Protein AF-A0AAN5B066-F1 (afdb_monomer_lite)

pLDDT: mean 84.06, std 12.88, range [42.62, 96.75]

Structure (mmCIF, N/CA/C/O backbone):
data_AF-A0AAN5B066-F1
#
_entry.id   AF-A0AAN5B066-F1
#
loop_
_atom_site.group_PDB
_atom_site.id
_atom_site.type_symbol
_atom_site.label_atom_id
_atom_site.label_alt_id
_atom_site.label_comp_id
_atom_site.label_asym_id
_atom_site.label_entity_id
_atom_site.label_seq_id
_atom_site.pdbx_PDB_ins_code
_atom_site.Cartn_x
_atom_site.Cartn_y
_atom_site.Cartn_z
_atom_site.occupancy
_atom_site.B_iso_or_equiv
_atom_site.auth_seq_id
_atom_site.auth_comp_id
_atom_site.auth_asym_id
_atom_site.auth_atom_id
_atom_site.pdbx_PDB_model_num
ATOM 1 N N . MET A 1 1 ? -11.998 13.578 -17.457 1.00 47.53 1 MET A N 1
ATOM 2 C CA . MET A 1 1 ? -11.838 12.558 -16.395 1.00 47.53 1 MET A CA 1
ATOM 3 C C . MET A 1 1 ? -11.576 11.208 -17.055 1.00 47.53 1 MET A C 1
ATOM 5 O O . MET A 1 1 ? -12.287 10.872 -17.991 1.00 47.53 1 MET A O 1
ATOM 9 N N . SER A 1 2 ? -10.516 10.494 -16.657 1.00 60.69 2 SER A N 1
ATOM 10 C CA . SER A 1 2 ? -10.121 9.201 -17.251 1.00 60.69 2 SER A CA 1
ATOM 11 C C . SER A 1 2 ? -11.214 8.137 -17.069 1.00 60.69 2 SER A C 1
ATOM 13 O O . SER A 1 2 ? -11.797 8.060 -15.990 1.00 60.69 2 SER A O 1
ATOM 15 N N . ARG A 1 3 ? -11.440 7.274 -18.077 1.00 55.03 3 ARG A N 1
ATOM 16 C CA . ARG A 1 3 ? -12.376 6.125 -18.011 1.00 55.03 3 ARG A CA 1
ATOM 17 C C . ARG A 1 3 ? -12.111 5.200 -16.813 1.00 55.03 3 ARG A C 1
ATOM 19 O O . ARG A 1 3 ? -13.031 4.562 -16.320 1.00 55.03 3 ARG A O 1
ATOM 26 N N . ILE A 1 4 ? -10.870 5.173 -16.328 1.00 58.59 4 ILE A N 1
ATOM 27 C CA . ILE A 1 4 ? -10.450 4.424 -15.137 1.00 58.59 4 ILE A CA 1
ATOM 28 C C . ILE A 1 4 ? -11.107 5.001 -13.879 1.00 58.59 4 ILE A C 1
ATOM 30 O O . ILE A 1 4 ? -11.608 4.251 -13.050 1.00 58.59 4 ILE A O 1
ATOM 34 N N . ARG A 1 5 ? -11.160 6.334 -13.760 1.00 58.31 5 ARG A N 1
ATOM 35 C CA . ARG A 1 5 ? -11.772 7.010 -12.609 1.00 58.31 5 ARG A CA 1
ATOM 36 C C . ARG A 1 5 ? -13.286 6.795 -12.593 1.00 58.31 5 ARG A C 1
ATOM 38 O O . ARG A 1 5 ? -13.826 6.417 -11.568 1.00 58.31 5 ARG A O 1
ATOM 45 N N . THR A 1 6 ? -13.924 6.860 -13.762 1.00 56.31 6 THR A N 1
ATOM 46 C CA . THR A 1 6 ? -15.354 6.547 -13.924 1.00 56.31 6 THR A CA 1
ATOM 47 C C . THR A 1 6 ? -15.695 5.094 -13.569 1.00 56.31 6 THR A C 1
ATOM 49 O O . THR A 1 6 ? -16.742 4.845 -12.989 1.00 56.31 6 THR A O 1
ATOM 52 N N . ALA A 1 7 ? -14.822 4.125 -13.871 1.00 54.59 7 ALA A N 1
ATOM 53 C CA . ALA A 1 7 ? -15.015 2.730 -13.463 1.00 54.59 7 ALA A CA 1
ATOM 54 C C . ALA A 1 7 ? -14.886 2.537 -11.937 1.00 54.59 7 ALA A C 1
ATOM 56 O O . ALA A 1 7 ? -15.605 1.731 -11.348 1.00 54.59 7 ALA A O 1
ATOM 57 N N . MET A 1 8 ? -14.023 3.306 -11.270 1.00 58.69 8 MET A N 1
ATOM 58 C CA . MET A 1 8 ? -13.937 3.286 -9.805 1.00 58.69 8 MET A CA 1
ATOM 59 C C . MET A 1 8 ? -15.157 3.908 -9.129 1.00 58.69 8 MET A C 1
ATOM 61 O O . MET A 1 8 ? -15.599 3.392 -8.106 1.00 58.69 8 MET A O 1
ATOM 65 N N . ASP A 1 9 ? -15.741 4.952 -9.724 1.00 62.19 9 ASP A N 1
ATOM 66 C CA . ASP A 1 9 ? -16.987 5.558 -9.233 1.00 62.19 9 ASP A CA 1
ATOM 67 C C . ASP A 1 9 ? -18.163 4.557 -9.273 1.00 62.19 9 ASP A C 1
ATOM 69 O O . ASP A 1 9 ? -19.153 4.727 -8.566 1.00 62.19 9 ASP A O 1
ATOM 73 N N . THR A 1 10 ? -18.039 3.472 -10.054 1.00 63.84 10 THR A N 1
ATOM 74 C CA . THR A 1 10 ? -18.997 2.350 -10.086 1.00 63.84 10 THR A CA 1
ATOM 75 C C . THR A 1 10 ? -18.704 1.235 -9.071 1.00 63.84 10 THR A C 1
ATOM 77 O O . THR A 1 10 ? -19.389 0.215 -9.074 1.00 63.84 10 THR A O 1
ATOM 80 N N . GLY A 1 11 ? -17.708 1.406 -8.191 1.00 68.88 11 GLY A N 1
ATOM 81 C CA . GLY A 1 11 ? -17.389 0.457 -7.116 1.00 68.88 11 GLY A CA 1
ATOM 82 C C . GLY A 1 11 ? -16.582 -0.769 -7.554 1.00 68.88 11 GLY A C 1
ATOM 83 O O . GLY A 1 11 ? -16.574 -1.781 -6.855 1.00 68.88 11 GLY A O 1
ATOM 84 N N . ILE A 1 12 ? -15.910 -0.711 -8.707 1.00 81.56 12 ILE A N 1
ATOM 85 C CA . ILE A 1 12 ? -15.018 -1.789 -9.149 1.00 81.56 12 ILE A CA 1
ATOM 86 C C . ILE A 1 12 ? -13.730 -1.745 -8.324 1.00 81.56 12 ILE A C 1
ATOM 88 O O . ILE A 1 12 ? -13.085 -0.703 -8.216 1.00 81.56 12 ILE A O 1
ATOM 92 N N . ASP A 1 13 ? -13.332 -2.901 -7.791 1.00 86.75 13 ASP A N 1
ATOM 93 C CA . ASP A 1 13 ? -12.096 -3.042 -7.022 1.00 86.75 13 ASP A CA 1
ATOM 94 C C . ASP A 1 13 ? -10.862 -2.640 -7.865 1.00 86.75 13 ASP A C 1
ATOM 96 O O . ASP A 1 13 ? -10.642 -3.208 -8.948 1.00 86.75 13 ASP A O 1
ATOM 100 N N . PRO A 1 14 ? -10.028 -1.702 -7.374 1.00 90.50 14 PRO A N 1
ATOM 101 C CA . PRO A 1 14 ? -8.850 -1.211 -8.083 1.00 90.50 14 PRO A CA 1
ATOM 102 C C . PRO A 1 14 ? -7.822 -2.301 -8.412 1.00 90.50 14 PRO A C 1
ATOM 104 O O . PRO A 1 14 ? -7.145 -2.192 -9.436 1.00 90.50 14 PRO A O 1
ATOM 107 N N . ILE A 1 15 ? -7.731 -3.377 -7.623 1.00 90.69 15 ILE A N 1
ATOM 108 C CA . ILE A 1 15 ? -6.853 -4.520 -7.912 1.00 90.69 15 ILE A CA 1
ATOM 109 C C . ILE A 1 15 ? -7.276 -5.203 -9.215 1.00 90.69 15 ILE A C 1
ATOM 111 O O . ILE A 1 15 ? -6.422 -5.547 -10.030 1.00 90.69 15 ILE A O 1
ATOM 115 N N . HIS A 1 16 ? -8.578 -5.379 -9.465 1.00 90.12 16 HIS A N 1
ATOM 116 C CA . HIS A 1 16 ? -9.057 -6.001 -10.708 1.00 90.12 16 HIS A CA 1
ATOM 117 C C . HIS A 1 16 ? -8.779 -5.121 -11.931 1.00 90.12 16 HIS A C 1
ATOM 119 O O . HIS A 1 16 ? -8.390 -5.618 -12.995 1.00 90.12 16 HIS A O 1
ATOM 125 N N . VAL A 1 17 ? -8.937 -3.805 -11.777 1.00 89.19 17 VAL A N 1
ATOM 126 C CA . VAL A 1 17 ? -8.621 -2.826 -12.824 1.00 89.19 17 VAL A CA 1
ATOM 127 C C . VAL A 1 17 ? -7.127 -2.861 -13.150 1.00 89.19 17 VAL A C 1
ATOM 129 O O . VAL A 1 17 ? -6.751 -3.018 -14.313 1.00 89.19 17 VAL A O 1
ATOM 132 N N . ALA A 1 18 ? -6.273 -2.796 -12.128 1.00 91.75 18 ALA A N 1
ATOM 133 C CA . ALA A 1 18 ? -4.826 -2.875 -12.285 1.00 91.75 18 ALA A CA 1
ATOM 134 C C . ALA A 1 18 ? -4.377 -4.219 -12.869 1.00 91.75 18 ALA A C 1
ATOM 136 O O . ALA A 1 18 ? -3.517 -4.252 -13.749 1.00 91.75 18 ALA A O 1
ATOM 137 N N . GLN A 1 19 ? -4.994 -5.329 -12.455 1.00 93.25 19 GLN A N 1
ATOM 138 C CA . GLN A 1 19 ? -4.710 -6.645 -13.022 1.00 93.25 19 GLN A CA 1
ATOM 139 C C . GLN A 1 19 ? -5.021 -6.690 -14.518 1.00 93.25 19 GLN A C 1
ATOM 141 O O . GLN A 1 19 ? -4.232 -7.231 -15.290 1.00 93.25 19 GLN A O 1
ATOM 146 N N . SER A 1 20 ? -6.125 -6.078 -14.945 1.00 92.50 20 SER A N 1
ATOM 147 C CA . SER A 1 20 ? -6.482 -5.986 -16.363 1.00 92.50 20 SER A CA 1
ATOM 148 C C . SER A 1 20 ? -5.447 -5.176 -17.153 1.00 92.50 20 SER A C 1
ATOM 150 O O . SER A 1 20 ? -5.024 -5.600 -18.229 1.00 92.50 20 SER A O 1
ATOM 152 N N . MET A 1 21 ? -4.966 -4.057 -16.598 1.00 93.19 21 MET A N 1
ATOM 153 C CA . MET A 1 21 ? -3.893 -3.254 -17.203 1.00 93.19 21 MET A CA 1
ATOM 154 C C . MET A 1 21 ? -2.569 -4.017 -17.283 1.00 93.19 21 MET A C 1
ATOM 156 O O . MET A 1 21 ? -1.922 -4.014 -18.328 1.00 93.19 21 MET A O 1
ATOM 160 N N . ARG A 1 22 ? -2.177 -4.710 -16.205 1.00 93.88 22 ARG A N 1
ATOM 161 C CA . ARG A 1 22 ? -0.977 -5.557 -16.180 1.00 93.88 22 ARG A CA 1
ATOM 162 C C . ARG A 1 22 ? -1.060 -6.661 -17.220 1.00 93.88 22 ARG A C 1
ATOM 164 O O . ARG A 1 22 ? -0.109 -6.842 -17.967 1.00 93.88 22 ARG A O 1
ATOM 171 N N . ASN A 1 23 ? -2.190 -7.360 -17.300 1.00 95.25 23 ASN A N 1
ATOM 172 C CA . ASN A 1 23 ? -2.401 -8.424 -18.279 1.00 95.25 23 ASN A CA 1
ATOM 173 C C . ASN A 1 23 ? -2.284 -7.893 -19.711 1.00 95.25 23 ASN A C 1
ATOM 175 O O . ASN A 1 23 ? -1.669 -8.548 -20.549 1.00 95.25 23 ASN A O 1
ATOM 179 N N . ALA A 1 24 ? -2.814 -6.696 -19.982 1.00 95.06 24 ALA A N 1
ATOM 180 C CA . ALA A 1 24 ? -2.619 -6.041 -21.267 1.00 95.06 24 ALA A CA 1
ATOM 181 C C . ALA A 1 24 ? -1.126 -5.782 -21.522 1.00 95.06 24 ALA A C 1
ATOM 183 O O . ALA A 1 24 ? -0.595 -6.284 -22.506 1.00 95.06 24 ALA A O 1
ATOM 184 N N . LEU A 1 25 ? -0.412 -5.096 -20.622 1.00 94.50 25 LEU A N 1
ATOM 185 C CA . LEU A 1 25 ? 1.026 -4.848 -20.806 1.00 94.50 25 LEU A CA 1
ATOM 186 C C . LEU A 1 25 ? 1.823 -6.142 -21.012 1.00 94.50 25 LEU A C 1
ATOM 188 O O . LEU A 1 25 ? 2.638 -6.209 -21.925 1.00 94.50 25 LEU A O 1
ATOM 192 N N . VAL A 1 26 ? 1.527 -7.189 -20.240 1.00 94.38 26 VAL A N 1
ATOM 193 C CA . VAL A 1 26 ? 2.162 -8.505 -20.382 1.00 94.38 26 VAL A CA 1
ATOM 194 C C . VAL A 1 26 ? 1.850 -9.151 -21.730 1.00 94.38 26 VAL A C 1
ATOM 196 O O . VAL A 1 26 ? 2.731 -9.755 -22.333 1.00 94.38 26 VAL A O 1
ATOM 199 N N . SER A 1 27 ? 0.631 -9.009 -22.243 1.00 96.00 27 SER A N 1
ATOM 200 C CA . SER A 1 27 ? 0.267 -9.541 -23.559 1.00 96.00 27 SER A CA 1
ATOM 201 C C . SER A 1 27 ? 1.001 -8.843 -24.705 1.00 96.00 27 SER A C 1
ATOM 203 O O . SER A 1 27 ? 1.302 -9.492 -25.702 1.00 96.00 27 SER A O 1
ATOM 205 N N . TRP A 1 28 ? 1.252 -7.537 -24.598 1.00 94.25 28 TRP A N 1
ATOM 206 C CA . TRP A 1 28 ? 1.904 -6.757 -25.657 1.00 94.25 28 TRP A CA 1
ATOM 207 C C . TRP A 1 28 ? 3.430 -6.798 -25.562 1.00 94.25 28 TRP A C 1
ATOM 209 O O . TRP A 1 28 ? 4.116 -6.865 -26.579 1.00 94.25 28 TRP A O 1
ATOM 219 N N . PHE A 1 29 ? 3.960 -6.761 -24.341 1.00 92.75 29 PHE A N 1
ATOM 220 C CA . PHE A 1 29 ? 5.378 -6.543 -24.078 1.00 92.75 29 PHE A CA 1
ATOM 221 C C . PHE A 1 29 ? 6.016 -7.641 -23.222 1.00 92.75 29 PHE A C 1
ATOM 223 O O . PHE A 1 29 ? 7.218 -7.612 -23.005 1.00 92.75 29 PHE A O 1
ATOM 230 N N . GLY A 1 30 ? 5.282 -8.653 -22.772 1.00 91.25 30 GLY A N 1
ATOM 231 C CA . GLY A 1 30 ? 5.824 -9.707 -21.914 1.00 91.25 30 GLY A CA 1
ATOM 232 C C . GLY A 1 30 ? 5.949 -9.299 -20.444 1.00 91.25 30 GLY A C 1
ATOM 233 O O . GLY A 1 30 ? 5.496 -8.241 -20.016 1.00 91.25 30 GLY A O 1
ATOM 234 N N . GLN A 1 31 ? 6.522 -10.193 -19.638 1.00 90.94 31 GLN A N 1
ATOM 235 C CA . GLN A 1 31 ? 6.610 -9.999 -18.188 1.00 90.94 31 GLN A CA 1
ATOM 236 C C . GLN A 1 31 ? 7.489 -8.789 -17.817 1.00 90.94 31 GLN A C 1
ATOM 238 O O . GLN A 1 31 ? 8.491 -8.544 -18.496 1.00 90.94 31 GLN A O 1
ATOM 243 N N . PRO A 1 32 ? 7.182 -8.071 -16.717 1.00 87.62 32 PRO A N 1
ATOM 244 C CA . PRO A 1 32 ? 8.060 -7.025 -16.198 1.00 87.62 32 PRO A CA 1
ATOM 245 C C . PRO A 1 32 ? 9.502 -7.531 -16.052 1.00 87.62 32 PRO A C 1
ATOM 247 O O . PRO A 1 32 ? 9.728 -8.662 -15.621 1.00 87.62 32 PRO A O 1
ATOM 250 N N . GLY A 1 33 ? 10.482 -6.708 -16.429 1.00 85.81 33 GLY A N 1
ATOM 251 C CA . GLY A 1 33 ? 11.902 -7.063 -16.355 1.00 85.81 33 GLY A CA 1
ATOM 252 C C . GLY A 1 33 ? 12.427 -8.007 -17.448 1.00 85.81 33 GLY A C 1
ATOM 253 O O . GLY A 1 33 ? 13.645 -8.109 -17.593 1.00 85.81 33 GLY A O 1
ATOM 254 N N . ILE A 1 34 ? 11.576 -8.633 -18.277 1.00 89.06 34 ILE A N 1
ATOM 255 C CA . ILE A 1 34 ? 12.044 -9.553 -19.335 1.00 89.06 34 ILE A CA 1
ATOM 256 C C . ILE A 1 34 ? 12.977 -8.852 -20.334 1.00 89.06 34 ILE A C 1
ATOM 258 O O . ILE A 1 34 ? 13.965 -9.426 -20.786 1.00 89.06 34 ILE A O 1
ATOM 262 N N . TRP A 1 35 ? 12.696 -7.589 -20.662 1.00 88.94 35 TRP A N 1
ATOM 263 C CA . TRP A 1 35 ? 13.519 -6.807 -21.584 1.00 88.94 35 TRP A CA 1
ATOM 264 C C . TRP A 1 35 ? 14.803 -6.306 -20.940 1.00 88.94 35 TRP A C 1
ATOM 266 O O . TRP A 1 35 ? 15.828 -6.290 -21.609 1.00 88.94 35 TRP A O 1
ATOM 276 N N . ALA A 1 36 ? 14.785 -5.987 -19.642 1.00 87.31 36 ALA A N 1
ATOM 277 C CA . ALA A 1 36 ? 16.001 -5.649 -18.906 1.00 87.31 36 ALA A CA 1
ATOM 278 C C . ALA A 1 36 ? 16.967 -6.840 -18.887 1.00 87.31 36 ALA A C 1
ATOM 280 O O . ALA A 1 36 ? 18.144 -6.685 -19.202 1.00 87.31 36 ALA A O 1
ATOM 281 N N . GLN A 1 37 ? 16.447 -8.047 -18.640 1.00 89.50 37 GLN A N 1
ATOM 282 C CA . GLN A 1 37 ? 17.226 -9.281 -18.724 1.00 89.50 37 GLN A CA 1
ATOM 283 C C . GLN A 1 37 ? 17.804 -9.502 -20.131 1.00 89.50 37 GLN A C 1
ATOM 285 O O . GLN A 1 37 ? 18.978 -9.834 -20.273 1.00 89.50 37 GLN A O 1
ATOM 290 N N . ARG A 1 38 ? 16.998 -9.302 -21.181 1.00 87.69 38 ARG A N 1
ATOM 291 C CA . ARG A 1 38 ? 17.452 -9.443 -22.576 1.00 87.69 38 ARG A CA 1
ATOM 292 C C . ARG A 1 38 ? 18.483 -8.386 -22.972 1.00 87.69 38 ARG A C 1
ATOM 294 O O . ARG A 1 38 ? 19.422 -8.718 -23.686 1.00 87.69 38 ARG A O 1
ATOM 301 N N . SER A 1 39 ? 18.335 -7.149 -22.497 1.00 86.62 39 SER A N 1
ATOM 302 C CA . SER A 1 39 ? 19.315 -6.078 -22.704 1.00 86.62 39 SER A CA 1
ATOM 303 C C . SER A 1 39 ? 20.643 -6.441 -22.047 1.00 86.62 39 SER A C 1
ATOM 305 O O . SER A 1 39 ? 21.672 -6.416 -22.706 1.00 86.62 39 SER A O 1
ATOM 307 N N . GLN A 1 40 ? 20.614 -6.902 -20.794 1.00 88.19 40 GLN A N 1
ATOM 308 C CA . GLN A 1 40 ? 21.814 -7.359 -20.096 1.00 88.19 40 GLN A CA 1
ATOM 309 C C . GLN A 1 40 ? 22.484 -8.542 -20.811 1.00 88.19 40 GLN A C 1
ATOM 311 O O . GLN A 1 40 ? 23.709 -8.604 -20.904 1.00 88.19 40 GLN A O 1
ATOM 316 N N . GLN A 1 41 ? 21.690 -9.478 -21.341 1.00 88.69 41 GLN A N 1
ATOM 317 C CA . GLN A 1 41 ? 22.213 -10.575 -22.151 1.00 88.69 41 GLN A CA 1
ATOM 318 C C . GLN A 1 41 ? 22.925 -10.046 -23.402 1.00 88.69 41 GLN A C 1
ATOM 320 O O . GLN A 1 41 ? 24.048 -10.467 -23.669 1.00 88.69 41 GLN A O 1
ATOM 325 N N . LEU A 1 42 ? 22.313 -9.108 -24.131 1.00 85.56 42 LEU A N 1
ATOM 326 C CA . LEU A 1 42 ? 22.923 -8.467 -25.297 1.00 85.56 42 LEU A CA 1
ATOM 327 C C . LEU A 1 42 ? 24.228 -7.737 -24.939 1.00 85.56 42 LEU A C 1
ATOM 329 O O . LEU A 1 42 ? 25.207 -7.851 -25.674 1.00 85.56 42 LEU A O 1
ATOM 333 N N . ASP A 1 43 ? 24.272 -7.049 -23.798 1.00 84.62 43 ASP A N 1
ATOM 334 C CA . ASP A 1 43 ? 25.462 -6.332 -23.323 1.00 84.62 43 ASP A CA 1
ATOM 335 C C . ASP A 1 43 ? 26.614 -7.277 -22.953 1.00 84.62 43 ASP A C 1
ATOM 337 O O . ASP A 1 43 ? 27.780 -6.908 -23.070 1.00 84.62 43 ASP A O 1
ATOM 341 N N . SER A 1 44 ? 26.298 -8.510 -22.545 1.00 87.44 44 SER A N 1
ATOM 342 C CA . SER A 1 44 ? 27.290 -9.546 -22.225 1.00 87.44 44 SER A CA 1
ATOM 343 C C . SER A 1 44 ? 27.843 -10.302 -23.438 1.00 87.44 44 SER A C 1
ATOM 345 O O . SER A 1 44 ? 28.770 -11.101 -23.290 1.00 87.44 44 SER A O 1
ATOM 347 N N . MET A 1 45 ? 27.285 -10.092 -24.633 1.00 87.56 45 MET A N 1
ATOM 348 C CA . MET A 1 45 ? 27.761 -10.752 -25.848 1.00 87.56 45 MET A CA 1
ATOM 349 C C . MET A 1 45 ? 29.067 -10.113 -26.336 1.00 87.56 45 MET A C 1
ATOM 351 O O . MET A 1 45 ? 29.211 -8.893 -26.352 1.00 87.56 45 MET A O 1
ATOM 355 N N . ALA A 1 46 ? 30.003 -10.946 -26.796 1.00 85.50 46 ALA A N 1
ATOM 356 C CA . ALA A 1 46 ? 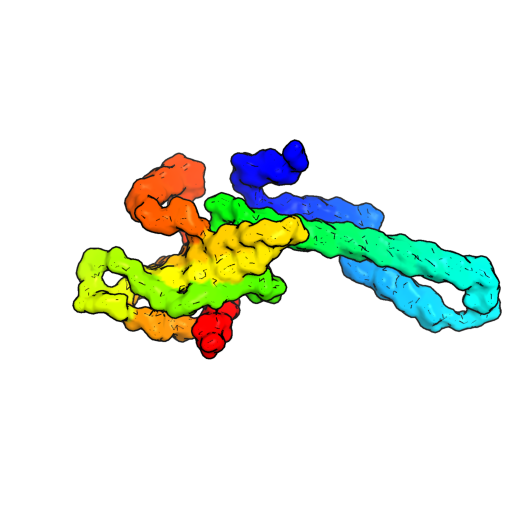31.282 -10.520 -27.360 1.00 85.50 46 ALA A CA 1
ATOM 357 C C . ALA A 1 46 ? 31.474 -11.073 -28.780 1.00 85.50 46 ALA A C 1
ATOM 359 O O . ALA A 1 46 ? 30.886 -12.091 -29.147 1.00 85.50 46 ALA A O 1
ATOM 360 N N . GLY A 1 47 ? 32.320 -10.410 -29.570 1.00 84.19 47 GLY A N 1
ATOM 361 C CA . GLY A 1 47 ? 32.719 -10.850 -30.906 1.00 84.19 47 GLY A CA 1
ATOM 362 C C . GLY A 1 47 ? 32.792 -9.701 -31.919 1.00 84.19 47 GLY A C 1
ATOM 363 O O . GLY A 1 47 ? 32.278 -8.620 -31.641 1.00 84.19 47 GLY A O 1
ATOM 364 N N . PRO A 1 48 ? 33.370 -9.935 -33.112 1.00 79.44 48 PRO A N 1
ATOM 365 C CA . PRO A 1 48 ? 33.653 -8.881 -34.095 1.00 79.44 48 PRO A CA 1
ATOM 366 C C . PRO A 1 48 ? 32.410 -8.091 -34.523 1.00 79.44 48 PRO A C 1
ATOM 368 O O . PRO A 1 48 ? 32.465 -6.878 -34.675 1.00 79.44 48 PRO A O 1
ATOM 371 N N . VAL A 1 49 ? 31.266 -8.773 -34.643 1.00 80.56 49 VAL A N 1
ATOM 372 C CA . VAL A 1 49 ? 29.976 -8.150 -34.978 1.00 80.56 49 VAL A CA 1
ATOM 373 C C . VAL A 1 49 ? 29.534 -7.170 -33.885 1.00 80.56 49 VAL A C 1
ATOM 375 O O . VAL A 1 49 ? 29.013 -6.107 -34.191 1.00 80.56 49 VAL A O 1
ATOM 378 N N . MET A 1 50 ? 29.782 -7.479 -32.606 1.00 82.88 50 MET A N 1
ATOM 379 C CA . MET A 1 50 ? 29.387 -6.628 -31.472 1.00 82.88 50 MET A CA 1
ATOM 380 C C . MET A 1 50 ? 30.213 -5.336 -31.365 1.00 82.88 50 MET A C 1
ATOM 382 O O . MET A 1 50 ? 29.800 -4.408 -30.664 1.00 82.88 50 MET A O 1
ATOM 386 N N . GLU A 1 51 ? 31.362 -5.271 -32.042 1.00 83.06 51 GLU A N 1
ATOM 387 C CA . GLU A 1 51 ? 32.240 -4.095 -32.101 1.00 83.06 51 GLU A CA 1
ATOM 388 C C . GLU A 1 51 ? 31.882 -3.148 -33.260 1.00 83.06 51 GLU A C 1
ATOM 390 O O . GLU A 1 51 ? 32.405 -2.036 -33.338 1.00 83.06 51 GLU A O 1
ATOM 395 N N . GLU A 1 52 ? 30.955 -3.540 -34.143 1.00 88.44 52 GLU A N 1
ATOM 396 C CA . GLU A 1 52 ? 30.501 -2.679 -35.232 1.00 88.44 52 GLU A CA 1
ATOM 397 C C . GLU A 1 52 ? 29.712 -1.457 -34.706 1.00 88.44 52 GLU A C 1
ATOM 399 O O . GLU A 1 52 ? 28.851 -1.593 -33.828 1.00 88.44 52 GLU A O 1
ATOM 404 N N . PRO A 1 53 ? 29.904 -0.248 -35.278 1.00 87.38 53 PRO A N 1
ATOM 405 C CA . PRO A 1 53 ? 29.150 0.948 -34.878 1.00 87.38 53 PRO A CA 1
ATOM 406 C C . PRO A 1 53 ? 27.623 0.802 -35.001 1.00 87.38 53 PRO A C 1
ATOM 408 O O . PRO A 1 53 ? 26.866 1.401 -34.236 1.00 87.38 53 PRO A O 1
ATOM 411 N N . SER A 1 54 ? 27.160 -0.012 -35.954 1.00 88.06 54 SER A N 1
ATOM 412 C CA . SER A 1 54 ? 25.750 -0.383 -36.139 1.00 88.06 54 SER A CA 1
ATOM 413 C C . SER A 1 54 ? 25.182 -1.110 -34.913 1.00 88.06 54 SER A C 1
ATOM 415 O O . SER A 1 54 ? 24.058 -0.825 -34.493 1.00 88.06 54 SER A O 1
ATOM 417 N N . MET A 1 55 ? 25.971 -1.994 -34.298 1.00 87.25 55 MET A N 1
ATOM 418 C CA . MET A 1 55 ? 25.592 -2.755 -33.107 1.00 87.25 55 MET A CA 1
ATOM 419 C C . MET A 1 55 ? 25.611 -1.912 -31.836 1.00 87.25 55 MET A C 1
ATOM 421 O O . MET A 1 55 ? 24.784 -2.132 -30.951 1.00 87.25 55 MET A O 1
ATOM 425 N N . ALA A 1 56 ? 26.498 -0.918 -31.743 1.00 85.38 56 ALA A N 1
ATOM 426 C CA . ALA A 1 56 ? 26.442 0.072 -30.667 1.00 85.38 56 ALA A CA 1
ATOM 427 C C . ALA A 1 56 ? 25.100 0.826 -30.682 1.00 85.38 56 ALA A C 1
ATOM 429 O O . ALA A 1 56 ? 24.384 0.829 -29.685 1.00 85.38 56 ALA A O 1
ATOM 430 N N . ARG A 1 57 ? 24.693 1.344 -31.849 1.00 87.69 57 ARG A N 1
ATOM 431 C CA . ARG A 1 57 ? 23.407 2.041 -32.001 1.00 87.69 57 ARG A CA 1
ATOM 432 C C . ARG A 1 57 ? 22.202 1.147 -31.694 1.00 87.69 57 ARG A C 1
ATOM 434 O O . ARG A 1 57 ? 21.255 1.595 -31.056 1.00 87.69 57 ARG A O 1
ATOM 441 N N . LEU A 1 58 ? 22.228 -0.113 -32.132 1.00 88.12 58 LEU A N 1
ATOM 442 C CA . LEU A 1 58 ? 21.142 -1.052 -31.847 1.00 88.12 58 LEU A CA 1
ATOM 443 C C . LEU A 1 58 ? 21.009 -1.338 -30.342 1.00 88.12 58 LEU A C 1
ATOM 445 O O . LEU A 1 58 ? 19.887 -1.439 -29.849 1.00 88.12 58 LEU A O 1
ATOM 449 N N . ARG A 1 59 ? 22.126 -1.451 -29.610 1.00 87.75 59 ARG A N 1
ATOM 450 C CA . ARG A 1 59 ? 22.111 -1.609 -28.146 1.00 87.75 59 ARG A CA 1
ATOM 451 C C . ARG A 1 59 ? 21.4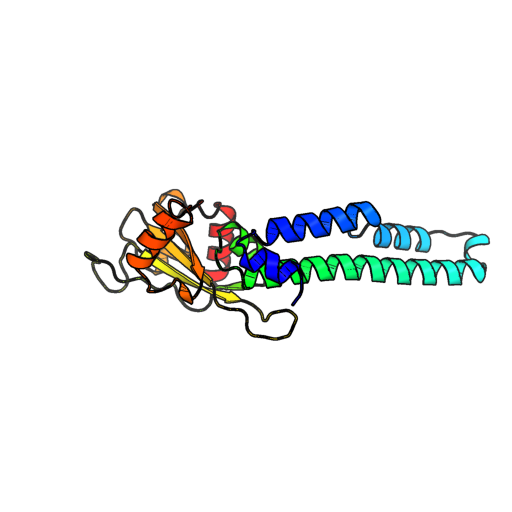65 -0.413 -27.461 1.00 87.75 59 ARG A C 1
ATOM 453 O O . ARG A 1 59 ? 20.581 -0.615 -26.633 1.00 87.75 59 ARG A O 1
ATOM 460 N N . ASP A 1 60 ? 21.825 0.800 -27.869 1.00 89.06 60 ASP A N 1
ATOM 461 C CA . ASP A 1 60 ? 21.220 2.024 -27.335 1.00 89.06 60 ASP A CA 1
ATOM 462 C C . ASP A 1 60 ? 19.705 2.068 -27.598 1.00 89.06 60 ASP A C 1
ATOM 464 O O . ASP A 1 60 ? 18.916 2.327 -26.684 1.00 89.06 60 ASP A O 1
ATOM 468 N N . ASP A 1 61 ? 19.274 1.733 -28.819 1.00 90.38 61 ASP A N 1
ATOM 469 C CA . ASP A 1 61 ? 17.854 1.674 -29.186 1.00 90.38 61 ASP A CA 1
ATOM 470 C C . ASP A 1 61 ? 17.092 0.624 -28.351 1.00 90.38 61 ASP A C 1
ATOM 472 O O . ASP A 1 61 ? 15.964 0.864 -27.901 1.00 90.38 61 ASP A O 1
ATOM 476 N N . VAL A 1 62 ? 17.692 -0.550 -28.117 1.00 90.00 62 VAL A N 1
ATOM 477 C CA . VAL A 1 62 ? 17.115 -1.615 -27.279 1.00 90.00 62 VAL A CA 1
ATOM 478 C C . VAL A 1 62 ? 17.035 -1.183 -25.817 1.00 90.00 62 VAL A C 1
ATOM 480 O O . VAL A 1 62 ? 15.993 -1.390 -25.187 1.00 90.00 62 VAL A O 1
ATOM 483 N N . ALA A 1 63 ? 18.082 -0.556 -25.283 1.00 88.62 63 ALA A N 1
ATOM 484 C CA . ALA A 1 63 ? 18.112 -0.051 -23.915 1.00 88.62 63 ALA A CA 1
ATOM 485 C C . ALA A 1 63 ? 17.032 1.020 -23.698 1.00 88.62 63 ALA A C 1
ATOM 487 O O . ALA A 1 63 ? 16.258 0.938 -22.741 1.00 88.62 63 ALA A O 1
ATOM 488 N N . GLN A 1 64 ? 16.895 1.969 -24.631 1.00 91.50 64 GLN A N 1
ATOM 489 C CA . GLN A 1 64 ? 15.866 3.008 -24.570 1.00 91.50 64 GLN A CA 1
ATOM 490 C C . GLN A 1 64 ? 14.452 2.412 -24.589 1.00 91.50 64 GLN A C 1
ATOM 492 O O . GLN A 1 64 ? 13.606 2.779 -23.770 1.00 91.50 64 GLN A O 1
ATOM 497 N N . ARG A 1 65 ? 14.181 1.464 -25.494 1.00 91.12 65 ARG A N 1
ATOM 498 C CA . ARG A 1 65 ? 12.869 0.800 -25.580 1.00 91.12 65 ARG A CA 1
ATOM 499 C C . ARG A 1 65 ? 12.567 -0.032 -24.339 1.00 91.12 65 ARG A C 1
ATOM 501 O O . ARG A 1 65 ? 11.441 -0.010 -23.851 1.00 91.12 65 ARG A O 1
ATOM 508 N N . THR A 1 66 ? 13.571 -0.724 -23.811 1.00 91.81 66 THR A N 1
ATOM 509 C CA . THR A 1 66 ? 13.470 -1.497 -22.569 1.00 91.81 66 THR A CA 1
ATOM 510 C C . THR A 1 66 ? 13.089 -0.600 -21.396 1.00 91.81 66 THR A C 1
ATOM 512 O O . THR A 1 66 ? 12.149 -0.917 -20.665 1.00 91.81 66 THR A O 1
ATOM 515 N N . ALA A 1 67 ? 13.756 0.548 -21.254 1.00 91.19 67 ALA A N 1
ATOM 516 C CA . ALA A 1 67 ? 13.437 1.532 -20.225 1.00 91.19 67 ALA A CA 1
ATOM 517 C C . ALA A 1 67 ? 12.008 2.081 -20.380 1.00 91.19 67 ALA A C 1
ATOM 519 O O . ALA A 1 67 ? 11.280 2.180 -19.394 1.00 91.19 67 ALA A O 1
ATOM 520 N N . ALA A 1 68 ? 11.572 2.368 -21.610 1.00 92.88 68 ALA A N 1
ATOM 521 C CA . ALA A 1 68 ? 10.214 2.841 -21.877 1.00 92.88 68 ALA A CA 1
ATOM 522 C C . ALA A 1 68 ? 9.139 1.800 -21.508 1.00 92.88 68 ALA A C 1
ATOM 524 O O . ALA A 1 68 ? 8.129 2.148 -20.899 1.00 92.88 68 ALA A O 1
ATOM 525 N N . VAL A 1 69 ? 9.356 0.519 -21.827 1.00 93.62 69 VAL A N 1
ATOM 526 C CA . VAL A 1 69 ? 8.434 -0.564 -21.440 1.00 93.62 69 VAL A CA 1
ATOM 527 C C . VAL A 1 69 ? 8.389 -0.732 -19.922 1.00 93.62 69 VAL A C 1
ATOM 529 O O . VAL A 1 69 ? 7.305 -0.870 -19.355 1.00 93.62 69 VAL A O 1
ATOM 532 N N . GLN A 1 70 ? 9.539 -0.679 -19.244 1.00 92.31 70 GLN A N 1
ATOM 533 C CA . GLN A 1 70 ? 9.579 -0.757 -17.784 1.00 92.31 70 GLN A CA 1
ATOM 534 C C . GLN A 1 70 ? 8.822 0.414 -17.139 1.00 92.31 70 GLN A C 1
ATOM 536 O O . GLN A 1 70 ? 8.006 0.189 -16.247 1.00 92.31 70 GLN A O 1
ATOM 541 N N . ALA A 1 71 ? 8.991 1.633 -17.660 1.00 93.88 71 ALA A N 1
ATOM 542 C CA . ALA A 1 71 ? 8.270 2.810 -17.182 1.00 93.88 71 ALA A CA 1
ATOM 543 C C . ALA A 1 71 ? 6.739 2.657 -17.285 1.00 93.88 71 ALA A C 1
ATOM 545 O O . ALA A 1 71 ? 6.020 3.125 -16.405 1.00 93.88 71 ALA A O 1
ATOM 546 N N . LEU A 1 72 ? 6.222 1.957 -18.304 1.00 94.88 72 LEU A N 1
ATOM 547 C CA . LEU A 1 72 ? 4.787 1.658 -18.411 1.00 94.88 72 LEU A CA 1
ATOM 548 C C . LEU A 1 72 ? 4.308 0.701 -17.311 1.00 94.88 72 LEU A C 1
ATOM 550 O O . LEU A 1 72 ? 3.240 0.911 -16.732 1.00 94.88 72 LEU A O 1
ATOM 554 N N . HIS A 1 73 ? 5.084 -0.342 -17.000 1.00 94.00 73 HIS A N 1
ATOM 555 C CA . HIS A 1 73 ? 4.762 -1.245 -15.892 1.00 94.00 73 HIS A CA 1
ATOM 556 C C . HIS A 1 73 ? 4.775 -0.515 -14.547 1.00 94.00 73 HIS A C 1
ATOM 558 O O . HIS A 1 73 ? 3.858 -0.696 -13.741 1.00 94.00 73 HIS A O 1
ATOM 564 N N . ASP A 1 74 ? 5.771 0.342 -14.331 1.00 93.06 74 ASP A N 1
ATOM 565 C CA . ASP A 1 74 ? 5.890 1.146 -13.117 1.00 93.06 74 ASP A CA 1
ATOM 566 C C . ASP A 1 74 ? 4.729 2.143 -13.002 1.00 93.06 74 ASP A C 1
ATOM 568 O O . ASP A 1 74 ? 4.140 2.289 -11.931 1.00 93.06 74 ASP A O 1
ATOM 572 N N . GLN A 1 75 ? 4.311 2.750 -14.116 1.00 94.56 75 GLN A N 1
ATOM 573 C CA . GLN A 1 75 ? 3.148 3.633 -14.156 1.00 94.56 75 GLN A CA 1
ATOM 574 C C . GLN A 1 75 ? 1.853 2.899 -13.784 1.00 94.56 75 GLN A C 1
ATOM 576 O O . GLN A 1 75 ? 1.065 3.423 -12.998 1.00 94.56 75 GLN A O 1
ATOM 581 N N . VAL A 1 76 ? 1.623 1.683 -14.293 1.00 93.69 76 VAL A N 1
ATOM 582 C CA . VAL A 1 76 ? 0.448 0.880 -13.904 1.00 93.69 76 VAL A CA 1
ATOM 583 C C . VAL A 1 76 ? 0.475 0.548 -12.414 1.00 93.69 76 VAL A C 1
ATOM 585 O O . VAL A 1 76 ? -0.561 0.640 -11.758 1.00 93.69 76 VAL A O 1
ATOM 588 N N . ARG A 1 77 ? 1.646 0.216 -11.859 1.00 92.94 77 ARG A N 1
ATOM 589 C CA . ARG A 1 77 ? 1.808 -0.022 -10.418 1.00 92.94 77 ARG A CA 1
ATOM 590 C C . ARG A 1 77 ? 1.514 1.232 -9.592 1.00 92.94 77 ARG A C 1
ATOM 592 O O . ARG A 1 77 ? 0.856 1.138 -8.560 1.00 92.94 77 ARG A O 1
ATOM 599 N N . GLN A 1 78 ? 1.980 2.396 -10.037 1.00 94.12 78 GLN A N 1
ATOM 600 C CA . GLN A 1 78 ? 1.715 3.659 -9.352 1.00 94.12 78 GLN A CA 1
ATOM 601 C C . GLN A 1 78 ? 0.224 4.008 -9.380 1.00 94.12 78 GLN A C 1
ATOM 603 O O . GLN A 1 78 ? -0.337 4.387 -8.353 1.00 94.12 78 GLN A O 1
ATOM 608 N N . ILE A 1 79 ? -0.427 3.817 -10.532 1.00 93.06 79 ILE A N 1
ATOM 609 C CA . ILE A 1 79 ? -1.876 3.972 -10.664 1.00 93.06 79 ILE A CA 1
ATOM 610 C C . ILE A 1 79 ? -2.572 3.030 -9.679 1.00 93.06 79 ILE A C 1
ATOM 612 O O . ILE A 1 79 ? -3.348 3.505 -8.864 1.00 93.06 79 ILE A O 1
ATOM 616 N N . GLU A 1 80 ? -2.262 1.730 -9.681 1.00 94.25 80 GLU A N 1
ATOM 617 C CA . GLU A 1 80 ? -2.846 0.743 -8.756 1.00 94.25 80 GLU A CA 1
ATOM 618 C C . GLU A 1 80 ? -2.794 1.209 -7.293 1.00 94.25 80 GLU A C 1
ATOM 620 O O . GLU A 1 80 ? -3.820 1.213 -6.614 1.00 94.25 80 GLU A O 1
ATOM 625 N N . ILE A 1 81 ? -1.626 1.656 -6.825 1.00 95.31 81 ILE A N 1
ATOM 626 C CA . ILE A 1 81 ? -1.433 2.162 -5.459 1.00 95.31 81 ILE A CA 1
ATOM 627 C C . ILE A 1 81 ? -2.332 3.372 -5.180 1.00 95.31 81 ILE A C 1
ATOM 629 O O . ILE A 1 81 ? -3.020 3.405 -4.158 1.00 95.31 81 ILE A O 1
ATOM 633 N N . ASP A 1 82 ? -2.348 4.358 -6.075 1.00 94.94 82 ASP A N 1
ATOM 634 C CA . ASP A 1 82 ? -3.137 5.577 -5.892 1.00 94.94 82 ASP A CA 1
ATOM 635 C C . ASP A 1 82 ? -4.640 5.298 -5.900 1.00 94.94 82 ASP A C 1
ATOM 637 O O . ASP A 1 82 ? -5.385 5.910 -5.128 1.00 94.94 82 ASP A O 1
ATOM 641 N N . LEU A 1 83 ? -5.092 4.366 -6.744 1.00 92.44 83 LEU A N 1
ATOM 642 C CA . LEU A 1 83 ? -6.486 3.931 -6.771 1.00 92.44 83 LEU A CA 1
ATOM 643 C C . LEU A 1 83 ? -6.852 3.205 -5.470 1.00 92.44 83 LEU A C 1
ATOM 645 O O . LEU A 1 83 ? -7.903 3.484 -4.899 1.00 92.44 83 LEU A O 1
ATOM 649 N N . ILE A 1 84 ? -5.980 2.327 -4.961 1.00 93.56 84 ILE A N 1
ATOM 650 C CA . ILE A 1 84 ? -6.194 1.627 -3.686 1.00 93.56 84 ILE A CA 1
ATOM 651 C C . ILE A 1 84 ? -6.320 2.618 -2.522 1.00 93.56 84 ILE A C 1
ATOM 653 O O . ILE A 1 84 ? -7.234 2.480 -1.709 1.00 93.56 84 ILE A O 1
ATOM 657 N N . LYS A 1 85 ? -5.443 3.628 -2.444 1.00 94.00 85 LYS A N 1
ATOM 658 C CA . LYS A 1 85 ? -5.483 4.663 -1.393 1.00 94.00 85 LYS A CA 1
ATOM 659 C C . LYS A 1 85 ? -6.798 5.447 -1.388 1.00 94.00 85 LYS A C 1
ATOM 661 O O . LYS A 1 85 ? -7.254 5.856 -0.329 1.00 94.00 85 LYS A O 1
ATOM 666 N N . GLN A 1 86 ? -7.396 5.662 -2.558 1.00 91.00 86 GLN A N 1
ATOM 667 C CA . GLN A 1 86 ? -8.624 6.447 -2.729 1.00 91.00 86 GLN A CA 1
ATOM 668 C C . GLN A 1 86 ? -9.897 5.594 -2.756 1.00 91.00 86 GLN A C 1
ATOM 670 O O . GLN A 1 86 ? -10.993 6.128 -2.924 1.00 91.00 86 GLN A O 1
ATOM 675 N N . TYR A 1 87 ? -9.780 4.272 -2.629 1.00 89.75 87 TYR A N 1
ATOM 676 C CA . TYR A 1 87 ? -10.916 3.392 -2.827 1.00 89.75 87 TYR A CA 1
ATOM 677 C C . TYR A 1 87 ? -11.935 3.522 -1.692 1.00 89.75 87 TYR A C 1
ATOM 679 O O . TYR A 1 87 ? -11.610 3.337 -0.519 1.00 89.75 87 TYR A O 1
ATOM 687 N N . ALA A 1 88 ? -13.192 3.787 -2.051 1.00 83.88 88 ALA A N 1
ATOM 688 C CA . ALA A 1 88 ? -14.270 4.017 -1.091 1.00 83.88 88 ALA A CA 1
ATOM 689 C C . ALA A 1 88 ? -14.621 2.775 -0.252 1.00 83.88 88 ALA A C 1
ATOM 691 O O . ALA A 1 88 ? -15.202 2.905 0.824 1.00 83.88 88 ALA A O 1
ATOM 692 N N . TYR A 1 89 ? -14.256 1.572 -0.709 1.00 81.88 89 TYR A N 1
ATOM 693 C CA . TYR A 1 89 ? -14.617 0.304 -0.064 1.00 81.88 89 TYR A CA 1
ATOM 694 C C . TYR A 1 89 ? -13.369 -0.519 0.299 1.00 81.88 89 TYR A C 1
ATOM 696 O O . TYR A 1 89 ? -13.141 -1.600 -0.255 1.00 81.88 89 TYR A O 1
ATOM 704 N N . PRO A 1 90 ? -12.494 -0.010 1.187 1.00 85.88 90 PRO A N 1
ATOM 705 C CA . PRO A 1 90 ? -11.228 -0.659 1.485 1.00 85.88 90 PRO A CA 1
ATOM 706 C C . PRO A 1 90 ? -11.436 -2.038 2.130 1.00 85.88 90 PRO A C 1
ATOM 708 O O . PRO A 1 90 ? -12.377 -2.272 2.882 1.00 85.88 90 PRO A O 1
ATOM 711 N N . MET A 1 91 ? -10.521 -2.964 1.848 1.00 82.75 91 MET A N 1
ATOM 712 C CA . MET A 1 91 ? -10.553 -4.343 2.334 1.00 82.75 91 MET A CA 1
ATOM 713 C C . MET A 1 91 ? -9.184 -4.725 2.893 1.00 82.75 91 MET A C 1
ATOM 715 O O . MET A 1 91 ? -8.180 -4.077 2.598 1.00 82.75 91 MET A O 1
ATOM 719 N N . ALA A 1 92 ? -9.123 -5.821 3.650 1.00 80.19 92 ALA A N 1
ATOM 720 C CA . ALA A 1 92 ? -7.881 -6.338 4.229 1.00 80.19 92 ALA A CA 1
ATOM 721 C C . ALA A 1 92 ? -6.734 -6.465 3.202 1.00 80.19 92 ALA A C 1
ATOM 723 O O . ALA A 1 92 ? -5.606 -6.057 3.478 1.00 80.19 92 ALA A O 1
ATOM 724 N N . ARG A 1 93 ? -7.026 -6.951 1.985 1.00 83.19 93 ARG A N 1
ATOM 725 C CA . ARG A 1 93 ? -6.031 -7.070 0.900 1.00 83.19 93 ARG A CA 1
ATOM 726 C C . ARG A 1 93 ? -5.451 -5.727 0.441 1.00 83.19 93 ARG A C 1
ATOM 728 O O . ARG A 1 93 ? -4.278 -5.663 0.099 1.00 83.19 93 ARG A O 1
ATOM 735 N N . HIS A 1 94 ? -6.236 -4.651 0.484 1.00 89.62 94 HIS A N 1
ATOM 736 C CA . HIS A 1 94 ? -5.762 -3.307 0.145 1.00 89.62 94 HIS A CA 1
ATOM 737 C C . HIS A 1 94 ? -4.729 -2.833 1.164 1.00 89.62 94 HIS A C 1
ATOM 739 O O . HIS A 1 94 ? -3.645 -2.392 0.794 1.00 89.62 94 HIS A O 1
ATOM 745 N N . VAL A 1 95 ? -5.035 -3.006 2.452 1.00 89.19 95 VAL A N 1
ATOM 746 C CA . VAL A 1 95 ? -4.107 -2.678 3.541 1.00 89.19 95 VAL A CA 1
ATOM 747 C C . VAL A 1 95 ? -2.842 -3.526 3.455 1.00 89.19 95 VAL A C 1
ATOM 749 O O . VAL A 1 95 ? -1.749 -2.985 3.585 1.00 89.19 95 VAL A O 1
ATOM 752 N N . SER A 1 96 ? -2.970 -4.822 3.162 1.00 86.06 96 SER A N 1
ATOM 753 C CA . SER A 1 96 ? -1.825 -5.707 2.920 1.00 86.06 96 SER A CA 1
ATOM 754 C C . SER A 1 96 ? -0.875 -5.143 1.872 1.00 86.06 96 SER A C 1
ATOM 756 O O . SER A 1 96 ? 0.316 -4.991 2.140 1.00 86.06 96 SER A O 1
ATOM 758 N N . MET A 1 97 ? -1.411 -4.778 0.705 1.00 89.75 97 MET A N 1
ATOM 759 C CA . MET A 1 97 ? -0.613 -4.242 -0.390 1.00 89.75 97 MET A CA 1
ATOM 760 C C . MET A 1 97 ? 0.083 -2.943 0.006 1.00 89.75 97 MET A C 1
ATOM 762 O O . MET A 1 97 ? 1.288 -2.826 -0.202 1.00 89.75 97 MET A O 1
ATOM 766 N N . LEU A 1 98 ? -0.640 -2.008 0.631 1.00 93.44 98 LEU A N 1
ATOM 767 C CA . LEU A 1 98 ? -0.076 -0.725 1.052 1.00 93.44 98 LEU A CA 1
ATOM 768 C C . LEU A 1 98 ? 1.019 -0.885 2.118 1.00 93.44 98 LEU A C 1
ATOM 770 O O . LEU A 1 98 ? 2.046 -0.209 2.052 1.00 93.44 98 LEU A O 1
ATOM 774 N N . LEU A 1 99 ? 0.843 -1.792 3.084 1.00 90.69 99 LEU A N 1
ATOM 775 C CA . LEU A 1 99 ? 1.860 -2.069 4.105 1.00 90.69 99 LEU A CA 1
ATOM 776 C C . LEU A 1 99 ? 3.096 -2.749 3.502 1.00 90.69 99 LEU A C 1
ATOM 778 O O . LEU A 1 99 ? 4.226 -2.419 3.882 1.00 90.69 99 LEU A O 1
ATOM 782 N N . ALA A 1 100 ? 2.895 -3.689 2.574 1.00 87.88 100 ALA A N 1
ATOM 783 C CA . ALA A 1 100 ? 3.966 -4.419 1.899 1.00 87.88 100 ALA A CA 1
ATOM 784 C C . ALA A 1 100 ? 4.795 -3.512 0.979 1.00 87.88 100 ALA A C 1
ATOM 786 O O . ALA A 1 100 ? 6.014 -3.654 0.921 1.00 87.88 100 ALA A O 1
ATOM 787 N N . SER A 1 101 ? 4.161 -2.549 0.304 1.00 89.62 101 SER A N 1
ATOM 788 C CA . SER A 1 101 ? 4.847 -1.575 -0.550 1.00 89.62 101 SER A CA 1
ATOM 789 C C . SER A 1 101 ? 5.418 -0.375 0.211 1.00 89.62 101 SER A C 1
ATOM 791 O O . SER A 1 101 ? 6.112 0.442 -0.384 1.00 89.62 101 SER A O 1
ATOM 793 N N . GLY A 1 102 ? 5.139 -0.251 1.511 1.00 91.69 102 GLY A N 1
ATOM 794 C CA . GLY A 1 102 ? 5.559 0.904 2.305 1.00 91.69 102 GLY A CA 1
ATOM 795 C C . GLY A 1 102 ? 4.758 2.181 2.024 1.00 91.69 102 GLY A C 1
ATOM 796 O O . GLY A 1 102 ? 5.193 3.270 2.389 1.00 91.69 102 GLY A O 1
ATOM 797 N N . GLU A 1 103 ? 3.598 2.049 1.381 1.00 95.25 103 GLU A N 1
ATOM 798 C CA . GLU A 1 103 ? 2.719 3.147 0.968 1.00 95.25 103 GLU A CA 1
ATOM 799 C C . GLU A 1 103 ? 1.717 3.561 2.045 1.00 95.25 103 GLU A C 1
ATOM 801 O O . GLU A 1 103 ? 1.089 4.610 1.917 1.00 95.25 103 GLU A O 1
ATOM 806 N N . ALA A 1 104 ? 1.583 2.770 3.111 1.00 94.06 104 ALA A N 1
ATOM 807 C CA . ALA A 1 104 ? 0.892 3.165 4.330 1.00 94.06 104 ALA A CA 1
ATOM 808 C C . ALA A 1 104 ? 1.604 2.619 5.570 1.00 94.06 104 ALA A C 1
ATOM 810 O O . ALA A 1 104 ? 2.157 1.518 5.539 1.00 94.06 104 ALA A O 1
ATOM 811 N N . MET A 1 105 ? 1.560 3.376 6.665 1.00 93.12 105 MET A N 1
ATOM 812 C CA . MET A 1 105 ? 2.115 2.991 7.964 1.00 93.12 105 MET A CA 1
ATOM 813 C C . MET A 1 105 ? 1.127 3.300 9.091 1.00 93.12 105 MET A C 1
ATOM 815 O O . MET A 1 105 ? 0.360 4.257 8.967 1.00 93.12 105 MET A O 1
ATOM 819 N N . PRO A 1 106 ? 1.141 2.524 10.190 1.00 93.00 106 PRO A N 1
ATOM 820 C CA . PRO A 1 106 ? 0.468 2.913 11.423 1.00 93.00 106 PRO A CA 1
ATOM 821 C C . PRO A 1 106 ? 0.913 4.301 11.870 1.00 93.00 106 PRO A C 1
ATOM 823 O O . PRO A 1 106 ? 2.105 4.604 11.867 1.00 93.00 106 PRO A O 1
ATOM 826 N N . GLU A 1 107 ? -0.049 5.135 12.241 1.00 91.38 107 GLU A N 1
ATOM 827 C CA . GLU A 1 107 ? 0.186 6.477 12.755 1.00 91.38 107 GLU A CA 1
ATOM 828 C C . GLU A 1 107 ? -0.435 6.600 14.147 1.00 91.38 107 GLU A C 1
ATOM 830 O O . GLU A 1 107 ? -1.643 6.429 14.318 1.00 91.38 107 GLU A O 1
ATOM 835 N N . GLY A 1 108 ? 0.398 6.925 15.137 1.00 86.25 108 GLY A N 1
ATOM 836 C CA . GLY A 1 108 ? -0.029 7.082 16.524 1.00 86.25 108 GLY A CA 1
ATOM 837 C C . GLY A 1 108 ? -0.277 5.760 17.258 1.00 86.25 108 GLY A C 1
ATOM 838 O O . GLY A 1 108 ? 0.120 4.682 16.815 1.00 86.25 108 GLY A O 1
ATOM 839 N N . ALA A 1 109 ? -0.906 5.867 18.429 1.00 86.75 109 ALA A N 1
ATOM 840 C CA . ALA A 1 109 ? -1.223 4.731 19.287 1.00 86.75 109 ALA A CA 1
ATOM 841 C C . ALA A 1 109 ? -2.550 4.058 18.897 1.00 86.75 109 ALA A C 1
ATOM 843 O O . ALA A 1 109 ? -3.432 4.669 18.289 1.00 86.75 109 ALA A O 1
ATOM 844 N N . VAL A 1 110 ? -2.709 2.801 19.317 1.00 92.56 110 VAL A N 1
ATOM 845 C CA . VAL A 1 110 ? -3.997 2.097 19.276 1.00 92.56 110 VAL A CA 1
ATOM 846 C C . VAL A 1 110 ? -5.019 2.887 20.084 1.00 92.56 110 VAL A C 1
ATOM 848 O O . VAL A 1 110 ? -4.791 3.198 21.252 1.00 92.56 110 VAL A O 1
ATOM 851 N N . SER A 1 111 ? -6.163 3.171 19.475 1.00 91.94 111 SER A N 1
ATOM 852 C CA . SER A 1 111 ? -7.270 3.860 20.130 1.00 91.94 111 SER A CA 1
ATOM 853 C C . SER A 1 111 ? -8.353 2.861 20.516 1.00 91.94 111 SER A C 1
ATOM 855 O O . SER A 1 111 ? -8.848 2.127 19.664 1.00 91.94 111 SER A O 1
ATOM 857 N N . LYS A 1 112 ? -8.758 2.835 21.789 1.00 92.81 112 LYS A N 1
ATOM 858 C CA . LYS A 1 112 ? -9.978 2.129 22.198 1.00 92.81 112 LYS A CA 1
ATOM 859 C C . LYS A 1 112 ? -11.195 2.914 21.715 1.00 92.81 112 LYS A C 1
ATOM 861 O O . LYS A 1 112 ? -11.288 4.118 21.951 1.00 92.81 112 LYS A O 1
ATOM 866 N N . LEU A 1 113 ? -12.155 2.242 21.091 1.00 89.56 113 LEU A N 1
ATOM 867 C CA . LEU A 1 113 ? -13.448 2.839 20.772 1.00 89.56 113 LEU A CA 1
ATOM 868 C C . LEU A 1 113 ? -14.436 2.546 21.901 1.00 89.56 113 LEU A C 1
ATOM 870 O O . LEU A 1 113 ? -14.671 1.388 22.243 1.00 89.56 113 LEU A O 1
ATOM 874 N N . ARG A 1 114 ? -15.021 3.608 22.470 1.00 84.69 114 ARG A N 1
ATOM 875 C CA . ARG A 1 114 ? -15.991 3.495 23.567 1.00 84.69 114 ARG A CA 1
ATOM 876 C C . ARG A 1 114 ? -17.168 2.614 23.164 1.00 84.69 114 ARG A C 1
ATOM 878 O O . ARG A 1 114 ? -17.852 2.900 22.182 1.00 84.69 114 ARG A O 1
ATOM 885 N N . SER A 1 115 ? -17.410 1.591 23.967 1.00 79.81 115 SER A N 1
ATOM 886 C CA . SER A 1 115 ? -18.525 0.662 23.842 1.00 79.81 115 SER A CA 1
ATOM 887 C C . SER A 1 115 ? -19.246 0.522 25.184 1.00 79.81 115 SER A C 1
ATOM 889 O O . SER A 1 115 ? -18.679 0.756 26.252 1.00 79.81 115 SER A O 1
ATOM 891 N N . GLU A 1 116 ? -20.533 0.183 25.138 1.00 77.94 116 GLU A N 1
ATOM 892 C CA . GLU A 1 116 ? -21.319 -0.055 26.349 1.00 77.94 116 GLU A CA 1
ATOM 893 C C . GLU A 1 116 ? -20.772 -1.279 27.102 1.00 77.94 116 GLU A C 1
ATOM 895 O O . GLU A 1 116 ? -20.551 -2.331 26.503 1.00 77.94 116 GLU A O 1
ATOM 900 N N . GLY A 1 117 ? -20.543 -1.134 28.411 1.00 78.69 117 GLY A N 1
ATOM 901 C CA . GLY A 1 117 ? -19.963 -2.189 29.249 1.00 78.69 117 GLY A CA 1
ATOM 902 C C . GLY A 1 117 ? -18.431 -2.239 29.274 1.00 78.69 117 GLY A C 1
ATOM 903 O O . GLY A 1 117 ? -17.878 -3.171 29.858 1.00 78.69 117 GLY A O 1
ATOM 904 N N . ASP A 1 118 ? -17.741 -1.261 28.677 1.00 86.94 118 ASP A N 1
ATOM 905 C CA . ASP A 1 118 ? -16.289 -1.125 28.826 1.00 86.94 118 ASP A CA 1
ATOM 906 C C . ASP A 1 118 ? -15.906 -0.876 30.304 1.00 86.94 118 ASP A C 1
ATOM 908 O O . ASP A 1 118 ? -16.501 0.005 30.933 1.00 86.94 118 ASP A O 1
ATOM 912 N N . PRO A 1 119 ? -14.913 -1.598 30.868 1.00 86.12 119 PRO A N 1
ATOM 913 C CA . PRO A 1 119 ? -14.526 -1.425 32.272 1.00 86.12 119 PRO A CA 1
ATOM 914 C C . PRO A 1 119 ? -13.867 -0.079 32.590 1.00 86.12 119 PRO A C 1
ATOM 916 O O . PRO A 1 119 ? -14.092 0.476 33.663 1.00 86.12 119 PRO A O 1
ATOM 919 N N . ASP A 1 120 ? -13.041 0.429 31.676 1.00 90.44 120 ASP A N 1
ATOM 920 C CA . ASP A 1 120 ? -12.298 1.681 31.819 1.00 90.44 120 ASP A CA 1
ATOM 921 C C . ASP A 1 120 ? -11.879 2.222 30.438 1.00 90.44 120 ASP A C 1
ATOM 923 O O . ASP A 1 120 ? -12.345 1.741 29.403 1.00 90.44 120 ASP A O 1
ATOM 927 N N . ASP A 1 121 ? -11.038 3.258 30.394 1.00 87.38 121 ASP A N 1
ATOM 928 C CA . ASP A 1 121 ? -10.619 3.907 29.147 1.00 87.38 121 ASP A CA 1
ATOM 929 C C . ASP A 1 121 ? -9.566 3.120 28.334 1.0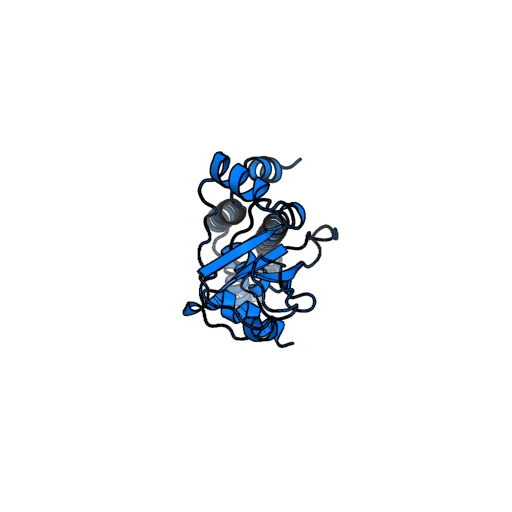0 87.38 121 ASP A C 1
ATOM 931 O O . ASP A 1 121 ? -9.387 3.427 27.152 1.00 87.38 121 ASP A O 1
ATOM 935 N N . THR A 1 122 ? -8.913 2.092 28.891 1.00 90.19 122 THR A N 1
ATOM 936 C CA . THR A 1 122 ? -7.909 1.269 28.182 1.00 90.19 122 THR A CA 1
ATOM 937 C C . THR A 1 122 ? -8.385 -0.155 27.897 1.00 90.19 122 THR A C 1
ATOM 939 O O . THR A 1 122 ? -7.923 -0.766 26.936 1.00 90.19 122 THR A O 1
ATOM 942 N N . HIS A 1 123 ? -9.375 -0.653 28.636 1.00 94.12 123 HIS A N 1
ATOM 943 C CA . HIS A 1 123 ? -9.972 -1.968 28.454 1.00 94.12 123 HIS A CA 1
ATOM 944 C C . HIS A 1 123 ? -11.273 -1.893 27.659 1.00 94.12 123 HIS A C 1
ATOM 946 O O . HIS A 1 123 ? -12.200 -1.150 27.991 1.00 94.12 123 HIS A O 1
ATOM 952 N N . GLY A 1 124 ? -11.372 -2.704 26.610 1.00 93.75 124 GLY A N 1
ATOM 953 C CA . GLY A 1 124 ? -12.582 -2.798 25.798 1.00 93.75 124 GLY A CA 1
ATOM 954 C C . GLY A 1 124 ? -12.548 -3.962 24.822 1.00 93.75 124 GLY A C 1
ATOM 955 O O . GLY A 1 124 ? -11.674 -4.827 24.892 1.00 93.75 124 GLY A O 1
ATOM 956 N N . LYS A 1 125 ? -13.525 -3.984 23.911 1.00 92.25 125 LYS A N 1
ATOM 957 C CA . LYS A 1 125 ? -13.603 -4.989 22.836 1.00 92.25 125 LYS A CA 1
ATOM 958 C C . LYS A 1 125 ? -13.388 -4.444 21.430 1.00 92.25 125 LYS A C 1
ATOM 960 O O . LYS A 1 125 ? -13.341 -5.219 20.477 1.00 92.25 125 LYS A O 1
ATOM 965 N N . VAL A 1 126 ? -13.320 -3.124 21.279 1.00 91.00 126 VAL A N 1
ATOM 966 C CA . VAL A 1 126 ? -13.249 -2.475 19.970 1.00 91.00 126 VAL A CA 1
ATOM 967 C C . VAL A 1 126 ? -12.103 -1.483 19.956 1.00 91.00 126 VAL A C 1
ATOM 969 O O . VAL A 1 126 ? -12.022 -0.597 20.807 1.00 91.00 126 VAL A O 1
ATOM 972 N N . PHE A 1 127 ? -11.227 -1.627 18.968 1.00 92.56 127 PHE A N 1
ATOM 973 C CA . PHE A 1 127 ? -10.013 -0.830 18.848 1.00 92.56 127 PHE A CA 1
ATOM 974 C C . PHE A 1 127 ? -9.809 -0.365 17.417 1.00 92.56 127 PHE A C 1
ATOM 976 O O . PHE A 1 127 ? -10.249 -1.011 16.467 1.00 92.56 127 PHE A O 1
ATOM 983 N N . GLU A 1 128 ? -9.105 0.744 17.265 1.00 92.88 128 GLU A N 1
ATOM 984 C CA . GLU A 1 128 ? -8.796 1.371 15.993 1.00 92.88 128 GLU A CA 1
ATOM 985 C C . GLU A 1 128 ? -7.297 1.661 15.901 1.00 92.88 128 GLU A C 1
ATOM 987 O O . GLU A 1 128 ? -6.677 2.163 16.840 1.00 92.88 128 GLU A O 1
ATOM 992 N N . VAL A 1 129 ? -6.721 1.364 14.739 1.00 93.44 129 VAL A N 1
ATOM 993 C CA . VAL A 1 129 ? -5.387 1.816 14.341 1.00 93.44 129 VAL A CA 1
ATOM 994 C C . VAL A 1 129 ? -5.530 2.654 13.083 1.00 93.44 129 VAL A C 1
ATOM 996 O O . VAL A 1 129 ? -6.025 2.171 12.061 1.00 93.44 129 VAL A O 1
ATOM 999 N N . ARG A 1 130 ? -5.077 3.905 13.146 1.00 94.81 130 ARG A N 1
ATOM 1000 C CA . ARG A 1 130 ? -5.001 4.778 11.977 1.00 94.81 130 ARG A CA 1
ATOM 1001 C C . ARG A 1 130 ? -3.798 4.392 11.122 1.00 94.81 130 ARG A C 1
ATOM 1003 O O . ARG A 1 130 ? -2.702 4.178 11.631 1.00 94.81 130 ARG A O 1
ATOM 1010 N N . LEU A 1 131 ? -4.005 4.332 9.814 1.00 94.31 131 LEU A N 1
ATOM 1011 C CA . LEU A 1 131 ? -2.970 4.168 8.805 1.00 94.31 131 LEU A CA 1
ATOM 1012 C C . LEU A 1 131 ? -2.831 5.472 8.018 1.00 94.31 131 LEU A C 1
ATOM 1014 O O . LEU A 1 131 ? -3.764 5.898 7.327 1.00 94.31 131 LEU A O 1
ATOM 1018 N N . ALA A 1 132 ? -1.656 6.087 8.102 1.00 94.44 132 ALA A N 1
ATOM 1019 C CA . ALA A 1 132 ? -1.283 7.215 7.265 1.00 94.44 132 ALA A CA 1
ATOM 1020 C C . ALA A 1 132 ? -0.714 6.701 5.939 1.00 94.44 132 ALA A C 1
ATOM 1022 O O . ALA A 1 132 ? 0.238 5.918 5.917 1.00 94.44 132 ALA A O 1
ATOM 1023 N N . GLY A 1 133 ? -1.316 7.132 4.831 1.00 93.69 133 GLY A N 1
ATOM 1024 C CA . GLY A 1 133 ? -0.820 6.854 3.489 1.00 93.69 133 GLY A CA 1
ATOM 1025 C C . GLY A 1 133 ? 0.245 7.863 3.067 1.00 93.69 133 GLY A C 1
ATOM 1026 O O . GLY A 1 133 ? 0.158 9.046 3.395 1.00 93.69 133 GLY A O 1
ATOM 1027 N N . ARG A 1 134 ? 1.228 7.418 2.281 1.00 95.94 134 ARG A N 1
ATOM 1028 C CA . ARG A 1 134 ? 2.080 8.332 1.512 1.00 95.94 134 ARG A CA 1
ATOM 1029 C C . ARG A 1 134 ? 1.227 9.144 0.533 1.00 95.94 134 ARG A C 1
ATOM 1031 O O . ARG A 1 134 ? 0.211 8.611 0.071 1.00 95.94 134 ARG A O 1
ATOM 1038 N N . PRO A 1 135 ? 1.655 10.364 0.156 1.00 96.75 135 PRO A N 1
ATOM 1039 C CA . PRO A 1 135 ? 0.987 11.141 -0.881 1.00 96.75 135 PRO A CA 1
ATOM 1040 C C . PRO A 1 135 ? 0.702 10.319 -2.144 1.00 96.75 135 PRO A C 1
ATOM 1042 O O . PRO A 1 135 ? 1.379 9.326 -2.433 1.00 96.75 135 PRO A O 1
ATOM 1045 N N . LEU A 1 136 ? -0.334 10.718 -2.870 1.00 96.44 136 LEU A N 1
ATOM 1046 C CA . LEU A 1 136 ? -0.620 10.211 -4.207 1.00 96.44 136 LEU A CA 1
ATOM 1047 C C . LEU A 1 136 ? 0.513 10.610 -5.166 1.00 96.44 136 LEU A C 1
ATOM 1049 O O . LEU A 1 136 ? 1.317 11.496 -4.861 1.00 96.44 136 LEU A O 1
ATOM 1053 N N . SER A 1 137 ? 0.584 9.980 -6.337 1.00 94.19 137 SER A N 1
ATOM 1054 C CA . SER A 1 137 ? 1.631 10.277 -7.327 1.00 94.19 137 SER A CA 1
ATOM 1055 C C . SER A 1 137 ? 1.616 11.712 -7.853 1.00 94.19 137 SER A C 1
ATOM 1057 O O . SER A 1 137 ? 2.644 12.204 -8.312 1.00 94.19 137 SER A O 1
ATOM 1059 N N . ASP A 1 138 ? 0.480 12.403 -7.752 1.00 94.31 138 ASP A N 1
ATOM 1060 C CA . ASP A 1 138 ? 0.335 13.823 -8.084 1.00 94.31 138 ASP A CA 1
ATOM 1061 C C . ASP A 1 138 ? 0.731 14.769 -6.930 1.00 94.31 138 ASP A C 1
ATOM 1063 O O . ASP A 1 138 ? 0.605 15.988 -7.048 1.00 94.31 138 ASP A O 1
ATOM 1067 N N . GLY A 1 139 ? 1.220 14.218 -5.815 1.00 95.44 139 GLY A N 1
ATOM 1068 C CA . GLY A 1 139 ? 1.647 14.952 -4.629 1.00 95.44 139 GLY A CA 1
ATOM 1069 C C . GLY A 1 139 ? 0.518 15.318 -3.665 1.00 95.44 139 GLY A C 1
ATOM 1070 O O . GLY A 1 139 ? 0.803 15.860 -2.595 1.00 95.44 139 GLY A O 1
ATOM 1071 N N . GLN A 1 140 ? -0.746 15.022 -3.985 1.00 95.69 140 GLN A N 1
ATOM 1072 C CA . GLN A 1 140 ? -1.854 15.286 -3.068 1.00 95.69 140 GLN A CA 1
ATOM 1073 C C . GLN A 1 140 ? -1.805 14.354 -1.845 1.00 95.69 140 GLN A C 1
ATOM 1075 O O . GLN A 1 140 ? -1.393 13.194 -1.962 1.00 95.69 140 GLN A O 1
ATOM 1080 N N . PRO A 1 141 ? -2.245 14.811 -0.659 1.00 95.31 141 PRO A N 1
ATOM 1081 C CA . PRO A 1 141 ? -2.359 13.945 0.509 1.00 95.31 141 PRO A CA 1
ATOM 1082 C C . PRO A 1 141 ? -3.308 12.770 0.244 1.00 95.31 141 PRO A C 1
ATOM 1084 O O . PRO A 1 141 ? -4.417 12.954 -0.257 1.00 95.31 141 PRO A O 1
ATOM 1087 N N . ALA A 1 142 ? -2.892 11.560 0.619 1.00 94.25 142 ALA A N 1
ATOM 1088 C CA . ALA A 1 142 ? -3.774 10.399 0.589 1.00 94.25 142 ALA A CA 1
ATOM 1089 C C . ALA A 1 142 ? -4.695 10.390 1.824 1.00 94.25 142 ALA A C 1
ATOM 1091 O O . ALA A 1 142 ? -4.239 10.718 2.925 1.00 94.25 142 ALA A O 1
ATOM 1092 N N . PRO A 1 143 ? -5.974 9.994 1.686 1.00 92.12 143 PRO A N 1
ATOM 1093 C CA . PRO A 1 143 ? -6.857 9.857 2.836 1.00 92.12 143 PRO A CA 1
ATOM 1094 C C . PRO A 1 143 ? -6.365 8.740 3.767 1.00 92.12 143 PRO A C 1
ATOM 1096 O O . PRO A 1 143 ? -5.836 7.719 3.324 1.00 92.12 143 PRO A O 1
ATOM 1099 N N . SER A 1 144 ? -6.549 8.926 5.076 1.00 93.06 144 SER A N 1
ATOM 1100 C CA . SER A 1 144 ? -6.223 7.888 6.057 1.00 93.06 144 SER A CA 1
ATOM 1101 C C . SER A 1 144 ? -7.190 6.710 5.966 1.00 93.06 144 SER A C 1
ATOM 1103 O O . SER A 1 144 ? -8.396 6.882 5.756 1.00 93.06 144 SER A O 1
ATOM 1105 N N . LEU A 1 145 ? -6.653 5.519 6.214 1.00 93.06 145 LEU A N 1
ATOM 1106 C CA . LEU A 1 145 ? -7.430 4.308 6.452 1.00 93.06 145 LEU A CA 1
ATOM 1107 C C . LEU A 1 145 ? -7.394 3.964 7.940 1.00 93.06 145 LEU A C 1
ATOM 1109 O O . LEU A 1 145 ? -6.485 4.370 8.657 1.00 93.06 145 LEU A O 1
ATOM 1113 N N . TYR A 1 146 ? -8.369 3.197 8.401 1.00 91.62 146 TYR A N 1
ATOM 1114 C CA . TYR A 1 146 ? -8.506 2.816 9.801 1.00 91.62 146 TYR A CA 1
ATOM 1115 C C . TYR A 1 146 ? -8.762 1.321 9.891 1.00 91.62 146 TYR A C 1
ATOM 1117 O O . TYR A 1 146 ? -9.702 0.811 9.281 1.00 91.62 146 TYR A O 1
ATOM 1125 N N . VAL A 1 147 ? -7.923 0.609 10.636 1.00 90.38 147 VAL A N 1
ATOM 1126 C CA . VAL A 1 147 ? -8.090 -0.821 10.903 1.00 90.38 147 VAL A CA 1
ATOM 1127 C C . VAL A 1 147 ? -8.812 -0.974 12.230 1.00 90.38 147 VAL A C 1
ATOM 1129 O O . VAL A 1 147 ? -8.318 -0.538 13.266 1.00 90.38 147 VAL A O 1
ATOM 1132 N N . HIS A 1 148 ? -9.998 -1.570 12.185 1.00 89.50 148 HIS A N 1
ATOM 1133 C CA . HIS A 1 148 ? -10.866 -1.788 13.334 1.00 89.50 148 HIS A CA 1
ATOM 1134 C C . HIS A 1 148 ? -10.798 -3.238 13.786 1.00 89.50 148 HIS A C 1
ATOM 1136 O O . HIS A 1 148 ? -11.188 -4.137 13.036 1.00 89.50 148 HIS A O 1
ATOM 1142 N N . PHE A 1 149 ? -10.393 -3.438 15.032 1.00 88.62 149 PHE A N 1
ATOM 1143 C CA . PHE A 1 149 ? -10.302 -4.731 15.692 1.00 88.62 149 PHE A CA 1
ATOM 1144 C C . PHE A 1 149 ? -11.503 -4.932 16.601 1.00 88.62 149 PHE A C 1
ATOM 1146 O O . PHE A 1 149 ? -11.852 -4.047 17.379 1.00 88.62 149 PHE A O 1
ATOM 1153 N N . HIS A 1 150 ? -12.111 -6.106 16.506 1.00 89.88 150 HIS A N 1
ATOM 1154 C CA . HIS A 1 150 ? -13.105 -6.599 17.443 1.00 89.88 150 HIS A CA 1
ATOM 1155 C C . HIS A 1 150 ? -12.529 -7.829 18.121 1.00 89.88 150 HIS A C 1
ATOM 1157 O O . HIS A 1 150 ? -12.141 -8.776 17.437 1.00 89.88 150 HIS A O 1
ATOM 1163 N N . THR A 1 151 ? -12.482 -7.816 19.444 1.00 90.56 151 THR A N 1
ATOM 1164 C CA . THR A 1 151 ? -11.928 -8.905 20.245 1.00 90.56 151 THR A CA 1
ATOM 1165 C C . THR A 1 151 ? -13.051 -9.723 20.876 1.00 90.56 151 THR A C 1
ATOM 1167 O O . THR A 1 151 ? -14.111 -9.197 21.225 1.00 90.56 151 THR A O 1
ATOM 1170 N N . GLU A 1 152 ? -12.827 -11.025 21.035 1.00 89.81 152 GLU A N 1
ATOM 1171 C CA . GLU A 1 152 ? -13.795 -11.930 21.675 1.00 89.81 152 GLU A CA 1
ATOM 1172 C C . GLU A 1 152 ? -14.027 -11.546 23.148 1.00 89.81 152 GLU A C 1
ATOM 1174 O O . GLU A 1 152 ? -15.149 -11.529 23.677 1.00 89.81 152 GLU A O 1
ATOM 1179 N N . LYS A 1 153 ? -12.940 -11.159 23.818 1.00 92.19 153 LYS A N 1
ATOM 1180 C CA . LYS A 1 153 ? -12.888 -10.803 25.239 1.00 92.19 153 LYS A CA 1
ATOM 1181 C C . LYS A 1 153 ? -12.428 -9.364 25.412 1.00 92.19 153 LYS A C 1
ATOM 1183 O O . LYS A 1 153 ? -11.843 -8.780 24.507 1.00 92.19 153 LYS A O 1
ATOM 1188 N N . VAL A 1 154 ? -12.704 -8.800 26.583 1.00 94.00 154 VAL A N 1
ATOM 1189 C CA . VAL A 1 154 ? -12.156 -7.494 26.952 1.00 94.00 154 VAL A CA 1
ATOM 1190 C C . VAL A 1 154 ? -10.639 -7.620 27.074 1.00 94.00 154 VAL A C 1
ATOM 1192 O O . VAL A 1 154 ? -10.155 -8.510 27.772 1.00 94.00 154 VAL A O 1
ATOM 1195 N N . VAL A 1 155 ? -9.910 -6.744 26.390 1.00 94.56 155 VAL A N 1
ATOM 1196 C CA . VAL A 1 155 ? -8.444 -6.670 26.433 1.00 94.56 155 VAL A CA 1
ATOM 1197 C C . VAL A 1 155 ? -7.999 -5.226 26.636 1.00 94.56 155 VAL A C 1
ATOM 1199 O O . VAL A 1 155 ? -8.790 -4.306 26.446 1.00 94.56 155 VAL A O 1
ATOM 1202 N N . ASP A 1 156 ? -6.742 -5.034 27.023 1.00 94.62 156 ASP A N 1
ATOM 1203 C CA . ASP A 1 156 ? -6.103 -3.718 27.095 1.00 94.62 156 ASP A CA 1
ATOM 1204 C C . ASP A 1 156 ? -5.682 -3.216 25.697 1.00 94.62 156 ASP A C 1
ATOM 1206 O O . ASP A 1 156 ? -5.338 -4.015 24.819 1.00 94.62 156 ASP A O 1
ATOM 1210 N N . THR A 1 157 ? -5.651 -1.896 25.484 1.00 92.75 157 THR A N 1
ATOM 1211 C CA . THR A 1 157 ? -5.196 -1.263 24.229 1.00 92.75 157 THR A CA 1
ATOM 1212 C C . THR A 1 157 ? -3.804 -1.719 23.795 1.00 92.75 157 THR A C 1
ATOM 1214 O O . THR A 1 157 ? -3.570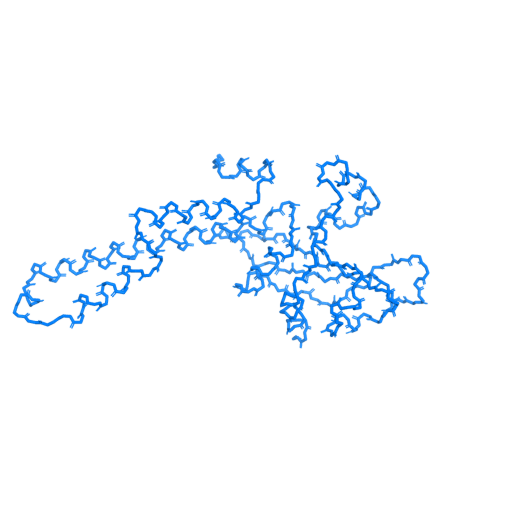 -1.912 22.598 1.00 92.75 157 THR A O 1
ATOM 1217 N N . GLY A 1 158 ? -2.884 -1.938 24.738 1.00 91.19 158 GLY A N 1
ATOM 1218 C CA . GLY A 1 158 ? -1.531 -2.419 24.468 1.00 91.19 158 GLY A CA 1
ATOM 1219 C C . GLY A 1 158 ? -1.490 -3.842 23.908 1.00 91.19 158 GLY A C 1
ATOM 1220 O O . GLY A 1 158 ? -0.575 -4.179 23.153 1.00 91.19 158 GLY A O 1
ATOM 1221 N N . ALA A 1 159 ? -2.505 -4.665 24.194 1.00 92.38 159 ALA A N 1
ATOM 1222 C CA . ALA A 1 159 ? -2.563 -6.051 23.734 1.00 92.38 159 ALA A CA 1
ATOM 1223 C C . ALA A 1 159 ? -2.741 -6.164 22.212 1.00 92.38 159 ALA A C 1
ATOM 1225 O O . ALA A 1 159 ? -2.314 -7.153 21.621 1.00 92.38 159 ALA A O 1
ATOM 1226 N N . ILE A 1 160 ? -3.305 -5.150 21.545 1.00 92.62 160 ILE A N 1
ATOM 1227 C CA . ILE A 1 160 ? -3.590 -5.186 20.098 1.00 92.62 160 ILE A CA 1
ATOM 1228 C C . ILE A 1 160 ? -2.319 -5.338 19.253 1.00 92.62 160 ILE A C 1
ATOM 1230 O O . ILE A 1 160 ? -2.335 -5.996 18.211 1.00 92.62 160 ILE A O 1
ATOM 1234 N N . ALA A 1 161 ? -1.182 -4.822 19.725 1.00 90.62 161 ALA A N 1
ATOM 1235 C CA . ALA A 1 161 ? 0.104 -4.980 19.044 1.00 90.62 161 ALA A CA 1
ATOM 1236 C C . ALA A 1 161 ? 0.629 -6.434 19.037 1.00 90.62 161 ALA A C 1
ATOM 1238 O O . ALA A 1 161 ? 1.603 -6.732 18.340 1.00 90.62 161 ALA A O 1
ATOM 1239 N N . THR A 1 162 ? 0.027 -7.330 19.822 1.00 91.44 162 THR A N 1
ATOM 1240 C CA . THR A 1 162 ? 0.436 -8.737 19.978 1.00 91.44 162 THR A CA 1
ATOM 1241 C C . THR A 1 162 ? -0.728 -9.724 19.991 1.00 91.44 162 THR A C 1
ATOM 1243 O O . THR A 1 162 ? -0.495 -10.905 20.225 1.00 91.44 162 THR A O 1
ATOM 1246 N N . ILE A 1 163 ? -1.962 -9.261 19.786 1.00 91.31 163 ILE A N 1
ATOM 1247 C CA . ILE A 1 163 ? -3.156 -10.102 19.862 1.00 91.31 163 ILE A CA 1
ATOM 1248 C C . ILE A 1 163 ? -3.126 -11.179 18.781 1.00 91.31 163 ILE A C 1
ATOM 1250 O O . ILE A 1 163 ? -2.721 -10.918 17.643 1.00 91.31 163 ILE A O 1
ATOM 1254 N N . SER A 1 164 ? -3.547 -12.383 19.149 1.00 88.25 164 SER A N 1
ATOM 1255 C CA . SER A 1 164 ? -3.574 -13.514 18.235 1.00 88.25 164 SER A CA 1
ATOM 1256 C C . SER A 1 164 ? -4.816 -13.468 17.334 1.00 88.25 164 SER A C 1
ATOM 1258 O O . SER A 1 164 ? -5.858 -12.978 17.785 1.00 88.25 164 SER A O 1
ATOM 1260 N N . PRO A 1 165 ? -4.755 -13.965 16.082 1.00 84.44 165 PRO A N 1
ATOM 1261 C CA . PRO A 1 165 ? -5.924 -14.056 15.208 1.00 84.44 165 PRO A CA 1
ATOM 1262 C C . PRO A 1 165 ? -7.138 -14.734 15.859 1.00 84.44 165 PRO A C 1
ATOM 1264 O O . PRO A 1 165 ? -8.261 -14.285 15.657 1.00 84.44 165 PRO A O 1
ATOM 1267 N N . GLU A 1 166 ? -6.931 -15.773 16.670 1.00 86.38 166 GLU A N 1
ATOM 1268 C CA . GLU A 1 166 ? -7.996 -16.523 17.348 1.00 86.38 166 GLU A CA 1
ATOM 1269 C C . GLU A 1 166 ? -8.723 -15.750 18.458 1.00 86.38 166 GLU A C 1
ATOM 1271 O O . GLU A 1 166 ? -9.833 -16.124 18.828 1.00 86.38 166 GLU A O 1
ATOM 1276 N N . ASP A 1 167 ? -8.135 -14.669 18.976 1.00 89.56 167 ASP A N 1
ATOM 1277 C CA . ASP A 1 167 ? -8.772 -13.800 19.975 1.00 89.56 167 ASP A CA 1
ATOM 1278 C C . ASP A 1 167 ? -9.570 -12.651 19.324 1.00 89.56 167 ASP A C 1
ATOM 1280 O O . ASP A 1 167 ? -10.178 -11.821 20.017 1.00 89.56 167 ASP A O 1
ATOM 1284 N N . LEU A 1 168 ? -9.576 -12.587 17.988 1.00 86.81 168 LEU A N 1
ATOM 1285 C CA . LEU A 1 168 ? -10.285 -11.585 17.202 1.00 86.81 168 LEU A CA 1
ATOM 1286 C C . LEU A 1 168 ? -11.615 -12.144 16.694 1.00 86.81 168 LEU A C 1
ATOM 1288 O O . LEU A 1 168 ? -11.656 -13.033 15.850 1.00 86.81 168 LEU A O 1
ATOM 1292 N N . ALA A 1 169 ? -12.709 -11.518 17.120 1.00 85.38 169 ALA A N 1
ATOM 1293 C CA . ALA A 1 169 ? -14.038 -11.777 16.576 1.00 85.38 169 ALA A CA 1
ATOM 1294 C C . ALA A 1 169 ? -14.166 -11.260 15.135 1.00 85.38 169 ALA A C 1
ATOM 1296 O O . ALA A 1 169 ? -14.865 -11.836 14.301 1.00 85.38 169 ALA A O 1
ATOM 1297 N N . ALA A 1 170 ? -13.510 -10.134 14.831 1.00 80.25 170 ALA A N 1
ATOM 1298 C CA . ALA A 1 170 ? -13.448 -9.588 13.481 1.00 80.25 170 ALA A CA 1
ATOM 1299 C C . ALA A 1 170 ? -12.356 -8.527 13.330 1.00 80.25 170 ALA A C 1
ATOM 1301 O O . ALA A 1 170 ? -12.075 -7.764 14.253 1.00 80.25 170 ALA A O 1
ATOM 1302 N N . VAL A 1 171 ? -11.850 -8.366 12.105 1.00 81.19 171 VAL A N 1
ATOM 1303 C CA . VAL A 1 171 ? -11.071 -7.184 11.714 1.00 81.19 171 VAL A CA 1
ATOM 1304 C C . VAL A 1 171 ? -11.589 -6.628 10.398 1.00 81.19 171 VAL A C 1
ATOM 1306 O O . VAL A 1 171 ? -11.969 -7.380 9.505 1.00 81.19 171 VAL A O 1
ATOM 1309 N N . HIS A 1 172 ? -11.645 -5.306 10.276 1.00 81.50 172 HIS A N 1
ATOM 1310 C CA . HIS A 1 172 ? -12.086 -4.650 9.048 1.00 81.50 172 HIS A CA 1
ATOM 1311 C C . HIS A 1 172 ? -11.435 -3.285 8.860 1.00 81.50 172 HIS A C 1
ATOM 1313 O O . HIS A 1 172 ? -10.853 -2.730 9.788 1.00 81.50 172 HIS A O 1
ATOM 1319 N N . VAL A 1 173 ? -11.524 -2.763 7.639 1.00 85.06 173 VAL A N 1
ATOM 1320 C CA . VAL A 1 173 ? -10.895 -1.503 7.244 1.00 85.06 173 VAL A CA 1
ATOM 1321 C C . VAL A 1 173 ? -11.977 -0.477 6.937 1.00 85.06 173 VAL A C 1
ATOM 1323 O O . VAL A 1 173 ? -13.001 -0.816 6.345 1.00 85.06 173 VAL A O 1
ATOM 1326 N N . LYS A 1 174 ? -11.744 0.768 7.342 1.00 86.38 174 LYS A N 1
ATOM 1327 C CA . LYS A 1 174 ? -12.609 1.916 7.082 1.00 86.38 174 LYS A CA 1
ATOM 1328 C C . LYS A 1 174 ? -11.824 3.069 6.476 1.00 86.38 174 LYS A C 1
ATOM 1330 O O . LYS A 1 174 ? -10.635 3.229 6.745 1.00 86.38 174 LYS A O 1
ATOM 1335 N N . THR A 1 175 ? -12.501 3.887 5.683 1.00 88.50 175 THR A N 1
ATOM 1336 C CA . THR A 1 175 ? -12.034 5.236 5.340 1.00 88.50 175 THR A CA 1
ATOM 1337 C C . THR A 1 175 ? -12.373 6.214 6.468 1.00 88.50 175 THR A C 1
ATOM 1339 O O . THR A 1 175 ? -13.237 5.936 7.303 1.00 88.50 175 THR A O 1
ATOM 1342 N N . ALA A 1 176 ? -11.740 7.390 6.475 1.00 86.38 176 ALA A N 1
ATOM 1343 C CA . ALA A 1 176 ? -12.067 8.460 7.423 1.00 86.38 176 ALA A CA 1
ATOM 1344 C C . ALA A 1 176 ? -13.566 8.822 7.435 1.00 86.38 176 ALA A C 1
ATOM 1346 O O . ALA A 1 176 ? -14.143 9.035 8.496 1.00 86.38 176 ALA A O 1
ATOM 1347 N N . GLU A 1 177 ? -14.212 8.832 6.266 1.00 79.69 177 GLU A N 1
ATOM 1348 C CA . GLU A 1 177 ? -15.643 9.139 6.123 1.00 79.69 177 GLU A CA 1
ATOM 1349 C C . GLU A 1 177 ? -16.559 8.054 6.711 1.00 79.69 177 GLU A C 1
ATOM 1351 O O . GLU A 1 177 ? -17.713 8.318 7.052 1.00 79.69 177 GLU A O 1
ATOM 1356 N N . GLN A 1 178 ? -16.062 6.820 6.817 1.00 77.44 178 GLN A N 1
ATOM 1357 C CA . GLN A 1 178 ? -16.790 5.683 7.385 1.00 77.44 178 GLN A CA 1
ATOM 1358 C C . GLN A 1 178 ? -16.629 5.598 8.907 1.00 77.44 178 GLN A C 1
ATOM 1360 O O . GLN A 1 178 ? -17.486 5.021 9.588 1.00 77.44 178 GLN A O 1
ATOM 1365 N N . CYS A 1 179 ? -15.557 6.168 9.459 1.00 74.12 179 CYS A N 1
ATOM 1366 C CA . CYS A 1 179 ? -15.375 6.276 10.902 1.00 74.12 179 CYS A CA 1
ATOM 1367 C C . CYS A 1 179 ? -16.464 7.176 11.520 1.00 74.12 179 CYS A C 1
ATOM 1369 O O . CYS A 1 179 ? -16.891 8.170 10.942 1.00 74.12 179 CYS A O 1
ATOM 1371 N N . GLY A 1 180 ? -16.982 6.794 12.693 1.00 65.69 180 GLY A N 1
ATOM 1372 C CA . GLY A 1 180 ? -17.990 7.577 13.427 1.00 65.69 180 GLY A CA 1
ATOM 1373 C C . GLY A 1 180 ? -19.447 7.451 12.952 1.00 65.69 180 GLY A C 1
ATOM 1374 O O . GLY A 1 180 ? -20.345 7.941 13.632 1.00 65.69 180 GLY A O 1
ATOM 1375 N N . ARG A 1 181 ? -19.735 6.746 11.848 1.00 65.62 181 ARG A N 1
ATOM 1376 C CA . ARG A 1 181 ? -21.117 6.567 11.349 1.00 65.62 181 ARG A CA 1
ATOM 1377 C C . ARG A 1 181 ? -21.935 5.468 12.052 1.00 65.62 181 ARG A C 1
ATOM 1379 O O . ARG A 1 181 ? -23.131 5.339 11.787 1.00 65.62 181 ARG A O 1
ATOM 1386 N N . GLY A 1 182 ? -21.318 4.704 12.958 1.00 64.56 182 GLY A N 1
ATOM 1387 C CA . GLY A 1 182 ? -21.983 3.747 13.856 1.00 64.56 182 GLY A CA 1
ATOM 1388 C C . GLY A 1 182 ? -22.993 2.815 13.167 1.00 64.56 182 GLY A C 1
ATOM 1389 O O . GLY A 1 182 ? -22.761 2.339 12.056 1.00 64.56 182 GLY A O 1
ATOM 1390 N N . LYS A 1 183 ? -24.147 2.602 13.814 1.00 64.62 183 LYS A N 1
ATOM 1391 C CA . LYS A 1 183 ? -25.243 1.737 13.329 1.00 64.62 183 LYS A CA 1
ATOM 1392 C C . LYS A 1 183 ? -25.818 2.165 11.971 1.00 64.62 183 LYS A C 1
ATOM 1394 O O . LYS A 1 183 ? -26.310 1.328 11.221 1.00 64.62 183 LYS A O 1
ATOM 1399 N N . ASN A 1 184 ? -25.747 3.455 11.629 1.00 65.88 184 ASN A N 1
ATOM 1400 C CA . ASN A 1 184 ? -26.248 3.952 10.344 1.00 65.88 184 ASN A CA 1
ATOM 1401 C C . ASN A 1 184 ? -25.396 3.438 9.180 1.00 65.88 184 ASN A C 1
ATOM 1403 O O . ASN A 1 184 ? -25.936 3.103 8.131 1.00 65.88 184 ASN A O 1
ATOM 1407 N N . TRP A 1 185 ? -24.078 3.325 9.370 1.00 65.56 185 TRP A N 1
ATOM 1408 C CA . TRP A 1 185 ? -23.207 2.728 8.361 1.00 65.56 185 TRP A CA 1
ATOM 1409 C C . TRP A 1 185 ? -23.465 1.235 8.199 1.00 65.56 185 TRP A C 1
ATOM 1411 O O . TRP A 1 185 ? -23.572 0.772 7.074 1.00 65.56 185 TRP A O 1
ATOM 1421 N N . GLU A 1 186 ? -23.623 0.492 9.295 1.00 60.91 186 GLU A N 1
ATOM 1422 C CA . GLU A 1 186 ? -23.923 -0.945 9.242 1.00 60.91 186 GLU A CA 1
ATOM 1423 C C . GLU A 1 186 ? -25.231 -1.228 8.494 1.00 60.91 186 GLU A C 1
ATOM 1425 O O . GLU A 1 186 ? -25.248 -2.096 7.625 1.00 60.91 186 GLU A O 1
ATOM 1430 N N . SER A 1 187 ? -26.282 -0.443 8.749 1.00 62.72 187 SER A N 1
ATOM 1431 C CA . SER A 1 187 ? -27.573 -0.559 8.057 1.00 62.72 187 SER A CA 1
ATOM 1432 C C . SER A 1 187 ? -27.493 -0.206 6.567 1.00 62.72 187 SER A C 1
ATOM 1434 O O . SER A 1 187 ? -28.038 -0.929 5.737 1.00 62.72 187 SER A O 1
ATOM 1436 N N . ILE A 1 188 ? -26.795 0.879 6.207 1.00 62.06 188 ILE A N 1
ATOM 1437 C CA . ILE A 1 188 ? -26.605 1.280 4.800 1.00 62.06 188 ILE A CA 1
ATOM 1438 C C . ILE A 1 188 ? -25.762 0.236 4.059 1.00 62.06 188 ILE A C 1
ATOM 1440 O O . ILE A 1 188 ? -26.080 -0.137 2.933 1.00 62.06 188 ILE A O 1
ATOM 1444 N N . ASN A 1 189 ? -24.706 -0.267 4.698 1.00 60.38 189 ASN A N 1
ATOM 1445 C CA . ASN A 1 189 ? -23.806 -1.241 4.098 1.00 60.38 189 ASN A CA 1
ATOM 1446 C C . ASN A 1 189 ? -24.512 -2.593 3.904 1.00 60.38 189 ASN A C 1
ATOM 1448 O O . ASN A 1 189 ? -24.474 -3.135 2.805 1.00 60.38 189 ASN A O 1
ATOM 1452 N N . ALA A 1 190 ? -25.251 -3.068 4.915 1.00 57.72 190 ALA A N 1
ATOM 1453 C CA . ALA A 1 190 ? -26.071 -4.277 4.821 1.00 57.72 190 ALA A CA 1
ATOM 1454 C C . ALA A 1 190 ? -27.094 -4.213 3.673 1.00 57.72 190 ALA A C 1
ATOM 1456 O O . ALA A 1 190 ? -27.337 -5.223 3.017 1.00 57.72 190 ALA A O 1
ATOM 1457 N N . ALA A 1 191 ? -27.666 -3.032 3.415 1.00 57.44 191 ALA A N 1
ATOM 1458 C CA . ALA A 1 191 ? -28.670 -2.829 2.374 1.00 57.44 191 ALA A CA 1
ATOM 1459 C C . ALA A 1 191 ? -28.093 -2.695 0.952 1.00 57.44 191 ALA A C 1
ATOM 1461 O O . ALA A 1 191 ? -28.779 -3.041 -0.006 1.00 57.44 191 ALA A O 1
ATOM 1462 N N . ILE A 1 192 ? -26.868 -2.176 0.799 1.00 50.69 192 ILE A N 1
ATOM 1463 C CA . ILE A 1 192 ? -26.306 -1.804 -0.516 1.00 50.69 192 ILE A CA 1
ATOM 1464 C C . ILE A 1 192 ? -25.176 -2.742 -0.958 1.00 50.69 192 ILE A C 1
ATOM 1466 O O . ILE A 1 192 ? -25.043 -3.025 -2.146 1.00 50.69 192 ILE A O 1
ATOM 1470 N N . LEU A 1 193 ? -24.361 -3.231 -0.023 1.00 52.22 193 LEU A N 1
ATOM 1471 C CA . LEU A 1 193 ? -23.120 -3.965 -0.303 1.00 52.22 193 LEU A CA 1
ATOM 1472 C C . LEU A 1 193 ? -23.101 -5.381 0.302 1.00 52.22 193 LEU A C 1
ATOM 1474 O O . LEU A 1 193 ? -22.112 -6.098 0.147 1.00 52.22 193 LEU A O 1
ATOM 1478 N N . GLY A 1 194 ? -24.192 -5.800 0.955 1.00 48.03 194 GLY A N 1
ATOM 1479 C CA . GLY A 1 194 ? -24.286 -7.055 1.706 1.00 48.03 194 GLY A CA 1
ATOM 1480 C C . GLY A 1 194 ? -23.760 -6.927 3.143 1.00 48.03 194 GLY A C 1
ATOM 1481 O O . GLY A 1 194 ? -23.363 -5.835 3.563 1.00 48.03 194 GLY A O 1
ATOM 1482 N N . PRO A 1 195 ? -23.762 -8.017 3.942 1.00 45.91 195 PRO A N 1
ATOM 1483 C CA . PRO A 1 195 ? -23.145 -8.017 5.268 1.00 45.91 195 PRO A CA 1
ATOM 1484 C C . PRO A 1 195 ? -21.742 -7.439 5.145 1.00 45.91 195 PRO A C 1
ATOM 1486 O O . PRO A 1 195 ? -21.057 -7.765 4.178 1.00 45.91 195 PRO A O 1
ATOM 1489 N N . VAL A 1 196 ? -21.316 -6.588 6.087 1.00 50.69 196 VAL A N 1
ATOM 1490 C CA . VAL A 1 196 ? -19.950 -6.044 6.102 1.00 50.69 196 VAL A CA 1
ATOM 1491 C C . VAL A 1 196 ? -19.004 -7.238 5.982 1.00 50.69 196 VAL A C 1
ATOM 1493 O O . VAL A 1 196 ? -18.820 -7.963 6.956 1.00 50.69 196 VAL A O 1
ATOM 1496 N N . HIS A 1 197 ? -18.488 -7.518 4.781 1.00 42.62 197 HIS A N 1
ATOM 1497 C CA . HIS A 1 197 ? -17.685 -8.706 4.529 1.00 42.62 197 HIS A CA 1
ATOM 1498 C C . HIS A 1 197 ? -16.311 -8.432 5.118 1.00 42.62 197 HIS A C 1
ATOM 1500 O O . HIS A 1 197 ? -15.382 -7.948 4.473 1.00 42.62 197 HIS A O 1
ATOM 1506 N N . ARG A 1 198 ? -16.232 -8.711 6.415 1.00 49.16 198 ARG A N 1
ATOM 1507 C CA . ARG A 1 198 ? -15.024 -8.770 7.215 1.00 49.16 198 ARG A CA 1
ATOM 1508 C C . ARG A 1 198 ? -14.372 -10.103 6.900 1.00 49.16 198 ARG A C 1
ATOM 1510 O O . ARG A 1 198 ? -14.511 -11.068 7.639 1.00 49.16 198 ARG A O 1
ATOM 1517 N N . GLY A 1 199 ? -13.718 -10.188 5.746 1.00 43.38 199 GLY A N 1
ATOM 1518 C CA . GLY A 1 199 ? -12.681 -11.202 5.616 1.00 43.38 199 GLY A CA 1
ATOM 1519 C C . GLY A 1 199 ? -11.662 -10.923 6.723 1.00 43.38 199 GLY A C 1
ATOM 1520 O O . GLY A 1 199 ? -11.320 -9.746 6.898 1.00 43.38 199 GLY A O 1
ATOM 1521 N N . PRO A 1 200 ? -11.212 -11.930 7.491 1.00 51.16 200 PRO A N 1
ATOM 1522 C CA . PRO A 1 200 ? -10.129 -11.710 8.436 1.00 51.16 200 PRO A CA 1
ATOM 1523 C C . PRO A 1 200 ? -8.988 -11.009 7.691 1.00 51.16 200 PRO A C 1
ATOM 1525 O O . PRO A 1 200 ? -8.727 -11.300 6.515 1.00 51.16 200 PRO A O 1
ATOM 1528 N N . LEU A 1 201 ? -8.302 -10.071 8.352 1.00 61.88 201 LEU A N 1
ATOM 1529 C CA . LEU A 1 201 ? -6.918 -9.841 7.954 1.00 61.88 201 LEU A CA 1
ATOM 1530 C C . LEU A 1 201 ? -6.295 -11.228 7.963 1.00 61.88 201 LEU A C 1
ATOM 1532 O O . LEU A 1 201 ? -6.322 -11.884 8.999 1.00 61.88 201 LEU A O 1
ATOM 1536 N N . THR A 1 202 ? -5.812 -11.701 6.815 1.00 67.69 202 THR A N 1
ATOM 1537 C CA . THR A 1 202 ? -5.040 -12.943 6.820 1.00 67.69 202 THR A CA 1
ATOM 1538 C C . THR A 1 202 ? -3.956 -12.777 7.877 1.00 67.69 202 THR A C 1
ATOM 1540 O O . THR A 1 202 ? -3.422 -11.667 7.983 1.00 67.69 202 THR A O 1
ATOM 1543 N N . ASP A 1 203 ? -3.607 -13.829 8.608 1.00 74.25 203 ASP A N 1
ATOM 1544 C CA . ASP A 1 203 ? -2.651 -13.759 9.721 1.00 74.25 203 ASP A CA 1
ATOM 1545 C C . ASP A 1 203 ? -1.390 -12.968 9.353 1.00 74.25 203 ASP A C 1
ATOM 1547 O O . ASP A 1 203 ? -0.912 -12.135 10.116 1.00 74.25 203 ASP A O 1
ATOM 1551 N N . GLN A 1 204 ? -0.922 -13.120 8.112 1.00 75.62 204 GLN A N 1
ATOM 1552 C CA . GLN A 1 204 ? 0.202 -12.367 7.566 1.00 75.62 204 GLN A CA 1
ATOM 1553 C C . GLN A 1 204 ? 0.036 -10.837 7.632 1.00 75.62 204 GLN A C 1
ATOM 1555 O O . GLN A 1 204 ? 0.974 -10.126 7.979 1.00 75.62 204 GLN A O 1
ATOM 1560 N N . VAL A 1 205 ? -1.146 -10.305 7.323 1.00 76.50 205 VAL A N 1
ATOM 1561 C CA . VAL A 1 205 ? -1.407 -8.858 7.330 1.00 76.50 205 VAL A CA 1
ATOM 1562 C C . VAL A 1 205 ? -1.547 -8.343 8.753 1.00 76.50 205 VAL A C 1
ATOM 1564 O O . VAL A 1 205 ? -1.063 -7.251 9.043 1.00 76.50 205 VAL A O 1
ATOM 1567 N N . LEU A 1 206 ? -2.151 -9.133 9.646 1.00 83.06 206 LEU A N 1
ATOM 1568 C CA . LEU A 1 206 ? -2.162 -8.822 11.073 1.00 83.06 206 LEU A CA 1
ATOM 1569 C C . LEU A 1 206 ? -0.727 -8.731 11.608 1.00 83.06 206 LEU A C 1
ATOM 1571 O O . LEU A 1 206 ? -0.359 -7.725 12.211 1.00 83.06 206 LEU A O 1
ATOM 1575 N N . LEU A 1 207 ? 0.107 -9.727 11.304 1.00 82.62 207 LEU A N 1
ATOM 1576 C CA . LEU A 1 207 ? 1.515 -9.754 11.694 1.00 82.62 207 LEU A CA 1
ATOM 1577 C C . LEU A 1 207 ? 2.294 -8.569 11.115 1.00 82.62 207 LEU A C 1
ATOM 1579 O O . LEU A 1 207 ? 3.093 -7.947 11.816 1.00 82.62 207 LEU A O 1
ATOM 1583 N N . ASP A 1 208 ? 2.085 -8.233 9.844 1.00 83.31 208 ASP A N 1
ATOM 1584 C CA . ASP A 1 208 ? 2.780 -7.118 9.200 1.00 83.31 208 ASP A CA 1
ATOM 1585 C C . ASP A 1 208 ? 2.370 -5.761 9.769 1.00 83.31 208 ASP A C 1
ATOM 1587 O O . ASP A 1 208 ? 3.227 -4.880 9.909 1.00 83.31 208 ASP A O 1
ATOM 1591 N N . LEU A 1 209 ? 1.101 -5.610 10.143 1.00 87.25 209 LEU A N 1
ATOM 1592 C CA . LEU A 1 209 ? 0.596 -4.447 10.858 1.00 87.25 209 LEU A CA 1
ATOM 1593 C C . LEU A 1 209 ? 1.224 -4.351 12.258 1.00 87.25 209 LEU A C 1
ATOM 1595 O O . LEU A 1 209 ? 1.848 -3.342 12.583 1.00 87.25 209 LEU A O 1
ATOM 1599 N N . GLN A 1 210 ? 1.169 -5.427 13.044 1.00 88.25 210 GLN A N 1
ATOM 1600 C CA . GLN A 1 210 ? 1.726 -5.496 14.400 1.00 88.25 210 GLN A CA 1
ATOM 1601 C C . GLN A 1 210 ? 3.236 -5.226 14.444 1.00 88.25 210 GLN A C 1
ATOM 1603 O O . GLN A 1 210 ? 3.711 -4.488 15.308 1.00 88.25 210 GLN A O 1
ATOM 1608 N N . LYS A 1 211 ? 4.012 -5.742 13.479 1.00 86.88 211 LYS A N 1
ATOM 1609 C CA . LYS A 1 211 ? 5.453 -5.440 13.345 1.00 86.88 211 LYS A CA 1
ATOM 1610 C C . LYS A 1 211 ? 5.740 -3.945 13.196 1.00 86.88 211 LYS A C 1
ATOM 1612 O O . LYS A 1 211 ? 6.816 -3.496 13.584 1.00 86.88 211 LYS A O 1
ATOM 1617 N N . ARG A 1 212 ? 4.819 -3.195 12.588 1.00 87.25 212 ARG A N 1
ATOM 1618 C CA . ARG A 1 212 ? 4.954 -1.755 12.332 1.00 87.25 212 ARG A CA 1
ATOM 1619 C C . ARG A 1 212 ? 4.404 -0.906 13.477 1.00 87.25 212 ARG A C 1
ATOM 1621 O O . ARG A 1 212 ? 4.855 0.215 13.633 1.00 87.25 212 ARG A O 1
ATOM 1628 N N . MET A 1 213 ? 3.502 -1.449 14.295 1.00 86.44 213 MET A N 1
ATOM 1629 C CA . MET A 1 213 ? 2.996 -0.793 15.510 1.00 86.44 213 MET A CA 1
ATOM 1630 C C . MET A 1 213 ? 4.018 -0.767 16.654 1.00 86.44 213 MET A C 1
ATOM 1632 O O . MET A 1 213 ? 3.957 0.107 17.506 1.00 86.44 213 MET A O 1
ATOM 1636 N N . LYS A 1 214 ? 4.955 -1.724 16.686 1.00 67.81 214 LYS A N 1
ATOM 1637 C CA . LYS A 1 214 ? 6.006 -1.837 17.718 1.00 67.81 214 LYS A CA 1
ATOM 1638 C C . LYS A 1 214 ? 7.224 -0.921 17.488 1.00 67.81 214 LYS A C 1
ATOM 1640 O O . LYS A 1 214 ? 8.263 -1.154 18.103 1.00 67.81 214 LYS A O 1
ATOM 1645 N N . ARG A 1 215 ? 7.137 0.018 16.543 1.00 54.25 215 ARG A N 1
ATOM 1646 C CA . ARG A 1 215 ? 8.219 0.946 16.182 1.00 54.25 215 ARG A CA 1
ATOM 1647 C C . ARG A 1 215 ? 7.865 2.365 16.614 1.00 54.25 215 ARG A C 1
ATOM 1649 O O . ARG A 1 215 ? 7.774 2.560 17.840 1.00 54.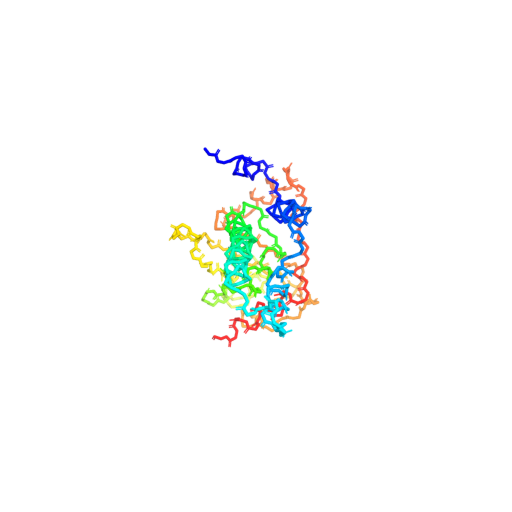25 215 ARG A O 1
#

Radius of gyration: 23.06 Å; chains: 1; bounding box: 62×32×68 Å

Foldseek 3Di:
DDPLVVVLVVVDQLVVVLVVQQVVLCVVPNDQCPLVVVLVVLVPDDDPVCPDPVNVVVSVVSVVVSVVSNVSNVVSVLSSLLSLLARQQHWLVSLVVCLVVVQKAFDDAKADDDDPPAPDRFKDFKIKTKIFGDARPVRHGGFIKIKMWGFPDIDGSVCQLPDQLVRTPFITMHTPVLPPCPPVSQVVCCVPVNHSPGDHNPRVSSNSRSVRNVD

Sequence (215 aa):
MSRIRTAMDTGIDPIHVAQSMRNALVSWFGQPGIWAQRSQQLDSMAGPVMEEPSMARLRDDVAQRTAAVQALHDQVRQIEIDLIKQYAYPMARHVSMLLASGEAMPEGAVSKLRSEGDPDDTHGKVFEVRLAGRPLSDGQPAPSLYVHFHTEKVVDTG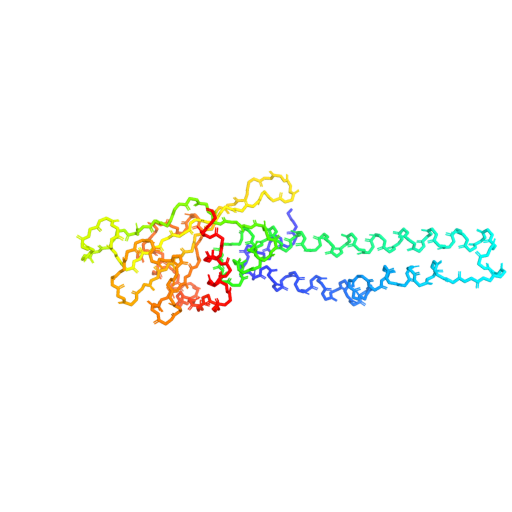AIATISPEDLAAVHVKTAEQCGRGKNWESINAAILGPVHRGPLTDQVLLDLQKRMKR

Secondary structure (DSSP, 8-state):
--HHHHHHHTT--HHHHHHHHHHHHHHHH-STTHHHHHHHHHHT--SGGGGSHHHHHHHHHHHHHHHHHHHHHHHHHHHHHHHHHT-SS--HHHHHHHHHHTSEEEEEEEEEPP-TT--SSSEEEEEEEEEEEPPPTTSPPPPPEEEEEEEEEEEEGGGGGT--GGGEEEEEEEETTTTT-HHHHHHHHHHHT-S---PPPPHHHHHHHHHHHT-